Protein AF-A0A536X2Z7-F1 (afdb_monomer_lite)

Secondary structure (DSSP, 8-state):
-PPPEEEEEEEE--SHHHHHHHHHHHHTT---EEEE-SSSSS-THHHH--STT-B-SS-GGGSS-TTS--TT-SBSS-BHHHHHHHHHHHHHHTT-GGGEE-S-EEEEEEEETTTTEEEEEEE-TT--EEEEEEEEEEE---TT-S------TTGGG-SS----GGG--TTS--TT-EEEEE--SHHHHHHHHHHHTTSSEEEEE-SSPPP-------B-

Radius of gyration: 20.26 Å; chains: 1; bounding box: 49×45×51 Å

Structure (mmCIF, N/CA/C/O backbone):
data_AF-A0A536X2Z7-F1
#
_entry.id   AF-A0A536X2Z7-F1
#
loop_
_atom_site.group_PDB
_atom_site.id
_atom_site.type_symbol
_atom_site.label_atom_id
_atom_site.label_alt_id
_atom_site.label_comp_id
_atom_site.label_asym_id
_atom_site.label_entity_id
_atom_site.label_seq_id
_atom_site.pdbx_PDB_ins_code
_atom_site.Cartn_x
_atom_site.Cartn_y
_atom_site.Cartn_z
_atom_site.occupancy
_atom_site.B_iso_or_equiv
_atom_site.auth_seq_id
_atom_site.auth_comp_id
_atom_site.auth_asym_id
_atom_site.auth_atom_id
_atom_site.pdbx_PDB_model_num
ATOM 1 N N . MET A 1 1 ? -7.953 -22.950 26.420 1.00 51.91 1 MET A N 1
ATOM 2 C CA . MET A 1 1 ? -7.952 -21.973 25.309 1.00 51.91 1 MET A CA 1
ATOM 3 C C . MET A 1 1 ? -7.907 -20.579 25.900 1.00 51.91 1 MET A C 1
ATOM 5 O O . MET A 1 1 ? -8.677 -20.312 26.813 1.00 51.91 1 MET A O 1
ATOM 9 N N . ILE A 1 2 ? -6.999 -19.722 25.432 1.00 51.72 2 ILE A N 1
ATOM 10 C CA . ILE A 1 2 ? -6.995 -18.300 25.802 1.00 51.72 2 ILE A CA 1
ATOM 11 C C . ILE A 1 2 ? -8.252 -17.673 25.174 1.00 51.72 2 ILE A C 1
ATOM 13 O O . ILE A 1 2 ? -8.473 -17.883 23.979 1.00 51.72 2 ILE A O 1
ATOM 17 N N . PRO A 1 3 ? -9.106 -16.976 25.941 1.00 61.19 3 PRO A N 1
ATOM 18 C CA . PRO A 1 3 ? -10.314 -16.370 25.394 1.00 61.19 3 PRO A CA 1
ATOM 19 C C . PRO A 1 3 ? -9.961 -15.335 24.310 1.00 61.19 3 PRO A C 1
ATOM 21 O O . PRO A 1 3 ? -8.955 -14.630 24.447 1.00 61.19 3 PRO A O 1
ATOM 24 N N . PRO A 1 4 ? -10.758 -15.227 23.229 1.00 76.19 4 PRO A N 1
ATOM 25 C CA . PRO A 1 4 ? -10.488 -14.281 22.154 1.00 76.19 4 PRO A CA 1
ATOM 26 C C . PRO A 1 4 ? -10.535 -12.852 22.695 1.00 76.19 4 PRO A C 1
ATOM 28 O O . PRO A 1 4 ? -11.448 -12.480 23.435 1.00 76.19 4 PRO A O 1
ATOM 31 N N . LYS A 1 5 ? -9.557 -12.029 22.313 1.00 91.50 5 LYS A N 1
ATOM 32 C CA . LYS A 1 5 ? -9.493 -10.641 22.775 1.00 91.50 5 LYS A CA 1
ATOM 33 C C . LYS A 1 5 ? -10.644 -9.832 22.159 1.00 91.50 5 LYS A C 1
ATOM 35 O O . LYS A 1 5 ? -10.804 -9.825 20.938 1.00 91.50 5 LYS A O 1
ATOM 40 N N . HIS A 1 6 ? -11.433 -9.167 23.002 1.00 97.00 6 HIS A N 1
ATOM 41 C CA . HIS A 1 6 ? -12.541 -8.305 22.583 1.00 97.00 6 HIS A CA 1
ATOM 42 C C . HIS A 1 6 ? -12.075 -6.857 22.378 1.00 97.00 6 HIS A C 1
ATOM 44 O O . HIS A 1 6 ? -11.214 -6.387 23.122 1.00 97.00 6 HIS A O 1
ATOM 50 N N . HIS A 1 7 ? -12.646 -6.177 21.383 1.00 98.06 7 HIS A N 1
ATOM 51 C CA . HIS A 1 7 ? -12.425 -4.760 21.092 1.00 98.06 7 HIS A CA 1
ATOM 52 C C . HIS A 1 7 ? -13.723 -4.079 20.654 1.00 98.06 7 HIS A C 1
ATOM 54 O O . HIS A 1 7 ? -14.538 -4.673 19.954 1.00 98.06 7 HIS A O 1
ATOM 60 N N . ASP A 1 8 ? -13.891 -2.796 20.954 1.00 98.00 8 ASP A N 1
ATOM 61 C CA . ASP A 1 8 ? -15.027 -2.038 20.432 1.00 98.00 8 ASP A CA 1
ATOM 62 C C . ASP A 1 8 ? -15.021 -1.955 18.898 1.00 98.00 8 ASP A C 1
ATOM 64 O O . ASP A 1 8 ? -16.071 -2.116 18.266 1.00 98.00 8 ASP A O 1
ATOM 68 N N . VAL A 1 9 ? -13.847 -1.713 18.301 1.00 98.75 9 VAL A N 1
ATOM 69 C CA . VAL A 1 9 ? -13.671 -1.594 16.846 1.00 98.75 9 VAL A CA 1
ATOM 70 C C . VAL A 1 9 ? -12.464 -2.401 16.364 1.00 98.75 9 VAL A C 1
ATOM 72 O O . VAL A 1 9 ? -11.351 -2.244 16.865 1.00 98.75 9 VAL A O 1
ATOM 75 N N . ILE A 1 10 ? -12.658 -3.208 15.322 1.00 98.81 10 ILE A N 1
ATOM 76 C CA . ILE A 1 10 ? -11.565 -3.806 14.545 1.00 98.81 10 ILE A CA 1
ATOM 77 C C . ILE A 1 10 ? -11.509 -3.143 13.173 1.00 98.81 10 ILE A C 1
ATOM 79 O O . ILE A 1 10 ? -12.498 -3.114 12.444 1.00 98.81 10 ILE A O 1
ATOM 83 N N . VAL A 1 11 ? -10.337 -2.639 12.799 1.00 98.88 11 VAL A N 1
ATOM 84 C CA . VAL A 1 11 ? -10.059 -2.103 11.462 1.00 98.88 11 VAL A CA 1
ATOM 85 C C . VAL A 1 11 ? -9.200 -3.109 10.700 1.00 98.88 11 VAL A C 1
ATOM 87 O O . VAL A 1 11 ? -8.171 -3.553 11.204 1.00 98.88 11 VAL A O 1
ATOM 90 N N . ILE A 1 12 ? -9.602 -3.482 9.486 1.00 98.69 12 ILE A N 1
ATOM 91 C CA . ILE A 1 12 ? -8.877 -4.465 8.670 1.00 98.69 12 ILE A CA 1
ATOM 92 C C . ILE A 1 12 ? -8.147 -3.741 7.544 1.00 98.69 12 ILE A C 1
ATOM 94 O O . ILE A 1 12 ? -8.783 -3.283 6.597 1.00 98.69 12 ILE A O 1
ATOM 98 N N . GLY A 1 13 ? -6.820 -3.687 7.633 1.00 98.62 13 GLY A N 1
ATOM 99 C CA . GLY A 1 13 ? -5.929 -2.977 6.719 1.00 98.62 13 GLY A CA 1
ATOM 100 C C . GLY A 1 13 ? -5.376 -1.686 7.325 1.00 98.62 13 GLY A C 1
ATOM 101 O O . GLY A 1 13 ? -6.102 -0.914 7.945 1.00 98.62 13 GLY A O 1
ATOM 102 N N . ALA A 1 14 ? -4.086 -1.434 7.113 1.00 98.50 14 ALA A N 1
ATOM 103 C CA . ALA A 1 14 ? -3.343 -0.268 7.594 1.00 98.50 14 ALA A CA 1
ATOM 104 C C . ALA A 1 14 ? -2.829 0.615 6.437 1.00 98.50 14 ALA A C 1
ATOM 106 O O . ALA A 1 14 ? -1.726 1.161 6.485 1.00 98.50 14 ALA A O 1
ATOM 107 N N . GLY A 1 15 ? -3.623 0.746 5.369 1.00 98.38 15 GLY A N 1
ATOM 108 C CA . GLY A 1 15 ? -3.451 1.794 4.353 1.00 98.38 15 GLY A CA 1
ATOM 109 C C . GLY A 1 15 ? -4.108 3.118 4.764 1.00 98.38 15 GLY A C 1
ATOM 110 O O . GLY A 1 15 ? -4.566 3.259 5.896 1.00 98.38 15 GLY A O 1
ATOM 111 N N . PHE A 1 16 ? -4.228 4.066 3.825 1.00 98.19 16 PHE A N 1
ATOM 112 C CA . PHE A 1 16 ? -4.885 5.366 4.051 1.00 98.19 16 PHE A CA 1
ATOM 113 C C . PHE A 1 16 ? -6.245 5.250 4.760 1.00 98.19 16 PHE A C 1
ATOM 115 O O . PHE A 1 16 ? -6.473 5.919 5.761 1.00 98.19 16 PHE A O 1
ATOM 122 N N . ALA A 1 17 ? -7.139 4.377 4.286 1.00 98.31 17 ALA A N 1
ATOM 123 C CA . ALA A 1 17 ? -8.469 4.226 4.881 1.00 98.31 17 ALA A CA 1
ATOM 124 C C . ALA A 1 17 ? -8.411 3.748 6.344 1.00 98.31 17 ALA A C 1
ATOM 126 O O . ALA A 1 17 ? -9.086 4.303 7.209 1.00 98.31 17 ALA A O 1
ATOM 127 N N . GLY A 1 18 ? -7.573 2.750 6.633 1.00 98.62 18 GLY A N 1
ATOM 128 C CA . GLY A 1 18 ? -7.470 2.173 7.971 1.00 98.62 18 GLY A CA 1
ATOM 129 C C . GLY A 1 18 ? -6.772 3.092 8.967 1.00 98.62 18 GLY A C 1
ATOM 130 O O . GLY A 1 18 ? -7.264 3.283 10.079 1.00 98.62 18 GLY A O 1
ATOM 131 N N . LEU A 1 19 ? -5.673 3.728 8.550 1.00 98.75 19 LEU A N 1
ATOM 132 C CA . LEU A 1 19 ? -4.990 4.733 9.364 1.00 98.75 19 LEU A CA 1
ATOM 133 C C . LEU A 1 19 ? -5.876 5.959 9.585 1.00 98.75 19 LEU A C 1
ATOM 135 O O . LEU A 1 19 ? -5.988 6.423 10.714 1.00 98.75 19 LEU A O 1
ATOM 139 N N . GLY A 1 20 ? -6.571 6.437 8.550 1.00 98.56 20 GLY A N 1
ATOM 140 C CA . GLY A 1 20 ? -7.530 7.532 8.671 1.00 98.56 20 GLY A CA 1
ATOM 141 C C . GLY A 1 20 ? -8.621 7.218 9.695 1.00 98.56 20 GLY A C 1
ATOM 142 O O . GLY A 1 20 ? -8.864 8.021 10.594 1.00 98.56 20 GLY A O 1
ATOM 143 N N . MET A 1 21 ? -9.217 6.022 9.632 1.00 98.69 21 MET A N 1
ATOM 144 C CA . MET A 1 21 ? -10.204 5.577 10.620 1.00 98.69 21 MET A CA 1
ATOM 145 C C . MET A 1 21 ? -9.625 5.560 12.041 1.00 98.69 21 MET A C 1
ATOM 147 O O . MET A 1 21 ? -10.219 6.123 12.961 1.00 98.69 21 MET A O 1
ATOM 151 N N . ALA A 1 22 ? -8.450 4.957 12.227 1.00 98.62 22 ALA A N 1
AT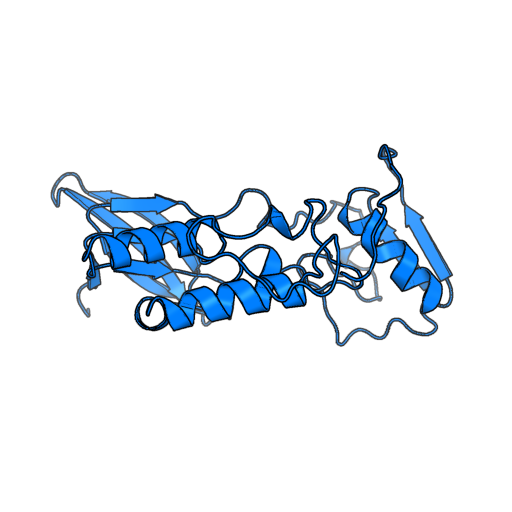OM 152 C CA . ALA A 1 22 ? -7.796 4.868 13.529 1.00 98.62 22 ALA A CA 1
ATOM 153 C C . ALA A 1 22 ? -7.448 6.242 14.119 1.00 98.62 22 ALA A C 1
ATOM 155 O O . ALA A 1 22 ? -7.690 6.491 15.300 1.00 98.62 22 ALA A O 1
ATOM 156 N N . ILE A 1 23 ? -6.942 7.163 13.296 1.00 98.62 23 ILE A N 1
ATOM 157 C CA . ILE A 1 23 ? -6.646 8.535 13.716 1.00 98.62 23 ILE A CA 1
ATOM 158 C C . ILE A 1 23 ? -7.935 9.243 14.143 1.00 98.62 23 ILE A C 1
ATOM 160 O O . ILE A 1 23 ? -7.967 9.888 15.190 1.00 98.62 23 ILE A O 1
ATOM 164 N N . ARG A 1 24 ? -9.036 9.075 13.401 1.00 98.44 24 ARG A N 1
ATOM 165 C CA . ARG A 1 24 ? -10.336 9.647 13.784 1.00 98.44 24 ARG A CA 1
ATOM 166 C C . ARG A 1 24 ? -10.872 9.059 15.091 1.00 98.44 24 ARG A C 1
ATOM 168 O O . ARG A 1 24 ? -11.421 9.819 15.886 1.00 98.44 24 ARG A O 1
ATOM 175 N N . LEU A 1 25 ? -10.670 7.766 15.361 1.00 98.44 25 LEU A N 1
ATOM 176 C CA . LEU A 1 25 ? -10.994 7.162 16.663 1.00 98.44 25 LEU A CA 1
ATOM 177 C C . LEU A 1 25 ? -10.173 7.797 17.794 1.00 98.44 25 LEU A C 1
ATOM 179 O O . LEU A 1 25 ? -10.749 8.216 18.799 1.00 98.44 25 LEU A O 1
ATOM 183 N N . LYS A 1 26 ? -8.855 7.956 17.606 1.00 97.81 26 LYS A N 1
ATOM 184 C CA . LYS A 1 26 ? -7.965 8.613 18.581 1.00 97.81 26 LYS A CA 1
ATOM 185 C C . LYS A 1 26 ? -8.397 10.050 18.870 1.00 97.81 26 LYS A C 1
ATOM 187 O O . LYS A 1 26 ? -8.524 10.411 20.037 1.00 97.81 26 LYS A O 1
ATOM 192 N N . LEU A 1 27 ? -8.670 10.844 17.832 1.00 96.88 27 LEU A N 1
ATOM 193 C CA . LEU A 1 27 ? -9.136 12.230 17.968 1.00 96.88 27 LEU A CA 1
ATOM 194 C C . LEU A 1 27 ? -10.504 12.320 18.662 1.00 96.88 27 LEU A C 1
ATOM 196 O O . LEU A 1 27 ? -10.751 13.258 19.414 1.00 96.88 27 LEU A O 1
ATOM 200 N N . ALA A 1 28 ? -11.364 11.317 18.479 1.00 97.81 28 ALA A N 1
ATOM 201 C CA . ALA A 1 28 ? -12.642 11.189 19.179 1.00 97.81 28 ALA A CA 1
ATOM 202 C C . ALA A 1 28 ? -12.524 10.578 20.592 1.00 97.81 28 ALA A C 1
ATOM 204 O O . ALA A 1 28 ? -13.545 10.245 21.191 1.00 97.81 28 ALA A O 1
ATOM 205 N N . ARG A 1 29 ? -11.302 10.401 21.122 1.00 97.44 29 ARG A N 1
ATOM 206 C CA . ARG A 1 29 ? -11.018 9.779 22.432 1.00 97.44 29 ARG A CA 1
ATOM 207 C C . ARG A 1 29 ? -11.569 8.354 22.578 1.00 97.44 29 ARG A C 1
ATOM 209 O O . ARG A 1 29 ? -11.887 7.905 23.676 1.00 97.44 29 ARG A O 1
ATOM 216 N N . ARG A 1 30 ? -11.673 7.624 21.464 1.00 97.31 30 ARG A N 1
ATOM 217 C CA . ARG A 1 30 ? -12.032 6.201 21.427 1.00 97.31 30 ARG A CA 1
ATOM 218 C C . ARG A 1 30 ? -10.760 5.386 21.250 1.00 97.31 30 ARG A C 1
ATOM 220 O O . ARG A 1 30 ? -10.132 5.427 20.195 1.00 97.31 30 ARG A O 1
ATOM 227 N N . HIS A 1 31 ? -10.357 4.686 22.304 1.00 96.00 31 HIS A N 1
ATOM 228 C CA . HIS A 1 31 ? -9.056 4.013 22.361 1.00 96.00 31 HIS A CA 1
ATOM 229 C C . HIS A 1 31 ? -9.146 2.489 22.318 1.00 96.00 31 HIS A C 1
ATOM 231 O O . HIS A 1 31 ? -8.131 1.841 22.078 1.00 96.00 31 HIS A O 1
ATOM 237 N N . ASP A 1 32 ? -10.333 1.910 22.495 1.00 98.06 32 ASP A N 1
ATOM 238 C CA . ASP A 1 32 ? -10.502 0.468 22.366 1.00 98.06 32 ASP A CA 1
ATOM 239 C C . ASP A 1 32 ? -10.686 0.059 20.900 1.00 98.06 32 ASP A C 1
ATOM 241 O O . ASP A 1 32 ? -11.789 -0.121 20.390 1.00 98.06 32 ASP A O 1
ATOM 245 N N . PHE A 1 33 ? -9.575 -0.023 20.179 1.00 98.56 33 PHE A N 1
ATOM 246 C CA . PHE A 1 33 ? -9.563 -0.559 18.828 1.00 98.56 33 PHE A CA 1
ATOM 247 C C . PHE A 1 33 ? -8.242 -1.250 18.515 1.00 98.56 33 PHE A C 1
ATOM 249 O O . PHE A 1 33 ? -7.203 -0.978 19.130 1.00 98.56 33 PHE A O 1
ATOM 256 N N . VAL A 1 34 ? -8.286 -2.116 17.507 1.00 98.62 34 VAL A N 1
ATOM 257 C CA . VAL A 1 34 ? -7.110 -2.763 16.924 1.00 98.62 34 VAL A CA 1
ATOM 258 C C . VAL A 1 34 ? -7.175 -2.682 15.403 1.00 98.62 34 VAL A C 1
ATOM 260 O O . VAL A 1 34 ? -8.248 -2.747 14.804 1.00 98.62 34 VAL A O 1
ATOM 263 N N . ILE A 1 35 ? -6.012 -2.531 14.778 1.00 98.81 35 ILE A N 1
ATOM 264 C CA . ILE A 1 35 ? -5.849 -2.570 13.327 1.00 98.81 35 ILE A CA 1
ATOM 265 C C . ILE A 1 35 ? -5.115 -3.859 12.978 1.00 98.81 35 ILE A C 1
ATOM 267 O O . ILE A 1 35 ? -4.009 -4.085 13.466 1.00 98.81 35 ILE A O 1
ATOM 271 N N . ILE A 1 36 ? -5.706 -4.688 12.125 1.00 98.62 36 ILE A N 1
ATOM 272 C CA . ILE A 1 36 ? -5.113 -5.947 11.668 1.00 98.62 36 ILE A CA 1
ATOM 273 C C . ILE A 1 36 ? -4.605 -5.755 10.238 1.00 98.62 36 ILE A C 1
ATOM 275 O O . ILE A 1 36 ? -5.375 -5.400 9.348 1.00 98.62 36 ILE A O 1
ATOM 279 N N . GLU A 1 37 ? -3.312 -5.979 10.015 1.00 98.38 37 GLU A N 1
ATOM 280 C CA . GLU A 1 37 ? -2.640 -5.772 8.730 1.00 98.38 37 GLU A CA 1
ATOM 281 C C . GLU A 1 37 ? -1.784 -6.987 8.367 1.00 98.38 37 GLU A C 1
ATOM 283 O O . GLU A 1 37 ? -0.956 -7.450 9.153 1.00 98.38 37 GLU A O 1
ATOM 288 N N . GLN A 1 38 ? -1.960 -7.483 7.143 1.00 96.88 38 GLN A N 1
ATOM 289 C CA . GLN A 1 38 ? -1.257 -8.666 6.645 1.00 96.88 38 GLN A CA 1
ATOM 290 C C . GLN A 1 38 ? 0.220 -8.392 6.340 1.00 96.88 38 GLN A C 1
ATOM 292 O O . GLN A 1 38 ? 1.047 -9.297 6.415 1.00 96.88 38 GLN A O 1
ATOM 297 N N . ASN A 1 39 ? 0.561 -7.156 5.984 1.00 96.44 39 ASN A N 1
ATOM 298 C CA . ASN A 1 39 ? 1.915 -6.767 5.639 1.00 96.44 39 ASN A CA 1
ATOM 299 C C . ASN A 1 39 ? 2.784 -6.505 6.877 1.00 96.44 39 ASN A C 1
ATOM 301 O O . ASN A 1 39 ? 2.316 -6.395 8.011 1.00 96.44 39 ASN A O 1
ATOM 305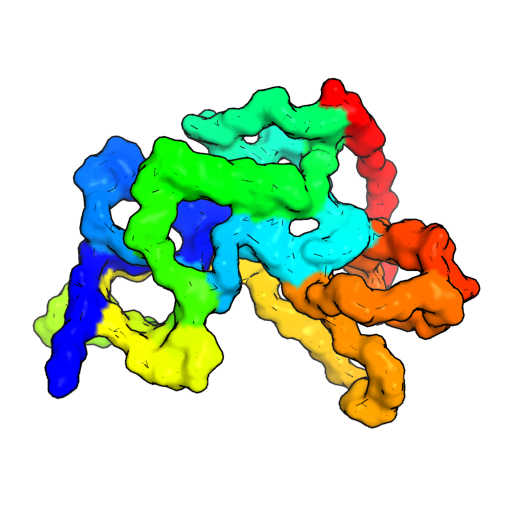 N N . SER A 1 40 ? 4.091 -6.391 6.646 1.00 96.62 40 SER A N 1
ATOM 306 C CA . SER A 1 40 ? 5.093 -6.105 7.677 1.00 96.62 40 SER A CA 1
ATOM 307 C C . SER A 1 40 ? 5.115 -4.663 8.175 1.00 96.62 40 SER A C 1
ATOM 309 O O . SER A 1 40 ? 5.828 -4.394 9.139 1.00 96.62 40 SER A O 1
ATOM 311 N N . GLY A 1 41 ? 4.380 -3.757 7.533 1.00 97.19 41 GLY A N 1
ATOM 312 C CA . GLY A 1 41 ? 4.328 -2.338 7.863 1.00 97.19 41 GLY A CA 1
ATOM 313 C C . GLY A 1 41 ? 3.027 -1.694 7.395 1.00 97.19 41 GLY A C 1
ATOM 314 O O . GLY A 1 41 ? 2.202 -2.330 6.732 1.00 97.19 41 GLY A O 1
ATOM 315 N N . VAL A 1 42 ? 2.846 -0.429 7.765 1.00 98.25 42 VAL A N 1
ATOM 316 C CA . VAL A 1 42 ? 1.700 0.383 7.343 1.00 98.25 42 VAL A CA 1
ATOM 317 C C . VAL A 1 42 ? 1.949 1.004 5.971 1.00 98.25 42 VAL A C 1
ATOM 319 O O . VAL A 1 42 ? 3.085 1.100 5.518 1.00 98.25 42 VAL A O 1
ATOM 322 N N . GLY A 1 43 ? 0.878 1.437 5.310 1.00 97.69 43 GLY A N 1
ATOM 323 C CA . GLY A 1 43 ? 0.941 2.116 4.014 1.00 97.69 43 GLY A CA 1
ATOM 324 C C . GLY A 1 43 ? 0.034 1.500 2.950 1.00 97.69 43 GLY A C 1
ATOM 325 O O . GLY A 1 43 ? -0.315 2.159 1.970 1.00 97.69 43 GLY A O 1
ATOM 326 N N . GLY A 1 44 ? -0.399 0.250 3.143 1.00 97.56 44 GLY A N 1
ATOM 327 C CA . GLY A 1 44 ? -1.264 -0.461 2.199 1.00 97.56 44 GLY A CA 1
ATOM 328 C C . GLY A 1 44 ? -0.632 -0.531 0.807 1.00 97.56 44 GLY A C 1
ATOM 329 O O . GLY A 1 44 ? 0.449 -1.096 0.645 1.00 97.56 44 GLY A O 1
ATOM 330 N N . THR A 1 45 ? -1.272 0.087 -0.191 1.00 97.38 45 THR A N 1
ATOM 331 C CA . THR A 1 45 ? -0.737 0.226 -1.559 1.00 97.38 45 THR A CA 1
ATOM 332 C C . THR A 1 45 ? 0.710 0.710 -1.564 1.00 97.38 45 THR A C 1
ATOM 334 O O . THR A 1 45 ? 1.535 0.151 -2.285 1.00 97.38 45 THR A O 1
ATOM 337 N N . TRP A 1 46 ? 1.027 1.695 -0.725 1.00 97.88 46 TRP A N 1
ATOM 338 C CA . TRP A 1 46 ? 2.348 2.310 -0.672 1.00 97.88 46 TRP A CA 1
ATOM 339 C C . TRP A 1 46 ? 3.366 1.454 0.066 1.00 97.88 46 TRP A C 1
ATOM 341 O O . TRP A 1 46 ? 4.541 1.592 -0.202 1.00 97.88 46 TRP A O 1
ATOM 351 N N . HIS A 1 47 ? 2.953 0.511 0.912 1.00 97.38 47 HIS A N 1
ATOM 352 C CA . HIS A 1 47 ? 3.882 -0.469 1.478 1.00 97.38 47 HIS A CA 1
ATOM 353 C C . HIS A 1 47 ? 4.213 -1.595 0.485 1.00 97.38 47 HIS A C 1
ATOM 355 O O . HIS A 1 47 ? 5.330 -2.113 0.462 1.00 97.38 47 HIS A O 1
ATOM 361 N N . ALA A 1 48 ? 3.228 -1.994 -0.327 1.00 96.06 48 ALA A N 1
ATOM 362 C CA . ALA A 1 48 ? 3.328 -3.152 -1.214 1.00 96.06 48 ALA A CA 1
ATOM 363 C C . ALA A 1 48 ? 4.017 -2.853 -2.561 1.00 96.06 48 ALA A C 1
ATOM 365 O O . ALA A 1 48 ? 4.736 -3.699 -3.089 1.00 96.06 48 ALA A O 1
ATOM 366 N N . ASN A 1 49 ? 3.792 -1.676 -3.150 1.00 97.50 49 ASN A N 1
ATOM 367 C CA . ASN A 1 49 ? 4.208 -1.373 -4.524 1.00 97.50 49 ASN A CA 1
ATOM 368 C C . ASN A 1 49 ? 5.595 -0.723 -4.593 1.00 97.50 49 ASN A C 1
ATOM 370 O O . ASN A 1 49 ? 5.710 0.464 -4.868 1.00 97.50 49 ASN A O 1
ATOM 374 N N . ARG A 1 50 ? 6.652 -1.511 -4.383 1.00 96.56 50 ARG A N 1
ATOM 375 C CA . ARG A 1 50 ? 8.050 -1.032 -4.357 1.00 96.56 50 ARG A CA 1
ATOM 376 C C . ARG A 1 50 ? 8.800 -1.151 -5.690 1.00 96.56 50 ARG A C 1
ATOM 378 O O . ARG A 1 50 ? 10.028 -1.178 -5.705 1.00 96.56 50 ARG A O 1
ATOM 385 N N . TYR A 1 51 ? 8.086 -1.290 -6.804 1.00 97.50 51 TYR A N 1
ATOM 386 C CA . TYR A 1 51 ? 8.729 -1.383 -8.114 1.00 97.50 51 TYR A CA 1
ATOM 387 C C . TYR A 1 51 ? 9.370 -0.036 -8.517 1.00 97.50 51 TYR A C 1
ATOM 389 O O . TYR A 1 51 ? 8.873 1.022 -8.120 1.00 97.50 51 TYR A O 1
ATOM 397 N N . PRO A 1 52 ? 10.451 -0.041 -9.319 1.00 97.00 52 PRO A N 1
ATOM 398 C CA . PRO A 1 52 ? 11.106 1.180 -9.777 1.00 97.00 52 PRO A CA 1
ATOM 399 C C . PRO A 1 52 ? 10.139 2.146 -10.464 1.00 97.00 52 PRO A C 1
ATOM 401 O O . PRO A 1 52 ? 9.403 1.762 -11.371 1.00 97.00 52 PRO A O 1
ATOM 404 N N . GLY A 1 53 ? 10.163 3.412 -10.047 1.00 96.19 53 GLY A N 1
ATOM 405 C CA . GLY A 1 53 ? 9.316 4.464 -10.614 1.00 96.19 53 GLY A CA 1
ATOM 406 C C . GLY A 1 53 ? 7.901 4.543 -10.033 1.00 96.19 53 GLY A C 1
ATOM 407 O O . GLY A 1 53 ? 7.146 5.418 -10.455 1.00 96.19 53 GLY A O 1
ATOM 408 N N . ALA A 1 54 ? 7.543 3.689 -9.065 1.00 97.81 54 ALA A N 1
ATOM 409 C CA . ALA A 1 54 ? 6.254 3.763 -8.381 1.00 97.81 54 ALA A CA 1
ATOM 410 C C . ALA A 1 54 ? 6.026 5.157 -7.766 1.00 97.81 54 ALA A C 1
ATOM 412 O O . ALA A 1 54 ? 6.778 5.606 -6.895 1.00 97.81 54 ALA A O 1
ATOM 413 N N . ALA A 1 55 ? 4.971 5.836 -8.212 1.00 97.38 55 ALA A N 1
ATOM 414 C CA . ALA A 1 55 ? 4.604 7.179 -7.767 1.00 97.38 55 ALA A CA 1
ATOM 415 C C . ALA A 1 55 ? 3.090 7.404 -7.868 1.00 97.38 55 ALA A C 1
ATOM 417 O O . ALA A 1 55 ? 2.403 6.740 -8.650 1.00 97.38 55 ALA A O 1
ATOM 418 N N . CYS A 1 56 ? 2.574 8.376 -7.116 1.00 96.38 56 CYS A N 1
ATOM 419 C CA . CYS A 1 56 ? 1.173 8.785 -7.218 1.00 96.38 56 CYS A CA 1
ATOM 420 C C . CYS A 1 56 ? 0.896 9.529 -8.530 1.00 96.38 56 CYS A C 1
ATOM 422 O O . CYS A 1 56 ? 1.761 10.220 -9.071 1.00 96.38 56 CYS A O 1
ATOM 424 N N . ASP A 1 57 ? -0.307 9.377 -9.066 1.00 95.00 57 ASP A N 1
ATOM 425 C CA . ASP A 1 57 ? -0.829 10.135 -10.206 1.00 95.00 57 ASP A CA 1
ATOM 426 C C . ASP A 1 57 ? -1.590 11.401 -9.775 1.00 95.00 57 ASP A C 1
ATOM 428 O O . ASP A 1 57 ? -1.895 12.247 -10.613 1.00 95.00 57 ASP A O 1
ATOM 432 N N . ILE A 1 58 ? -1.823 11.576 -8.472 1.00 95.19 58 ILE A N 1
ATOM 433 C CA . ILE A 1 58 ? -2.415 12.774 -7.873 1.00 95.19 58 ILE A CA 1
ATOM 434 C C . ILE A 1 58 ? -1.311 13.747 -7.427 1.00 95.19 58 ILE A C 1
ATOM 436 O O . ILE A 1 58 ? -0.303 13.302 -6.864 1.00 95.19 58 ILE A O 1
ATOM 440 N N . PRO A 1 59 ? -1.484 15.070 -7.635 1.00 94.69 59 PRO A N 1
ATOM 441 C CA . PRO A 1 59 ? -0.573 16.076 -7.102 1.00 94.69 59 PRO A CA 1
ATOM 442 C C . PRO A 1 59 ? -0.364 15.936 -5.589 1.00 94.69 59 PRO A C 1
ATOM 444 O O . PRO A 1 59 ? -1.317 15.737 -4.837 1.00 94.69 59 PRO A O 1
ATOM 447 N N . SER A 1 60 ? 0.879 16.088 -5.138 1.00 94.12 60 SER A N 1
ATOM 448 C CA . SER A 1 60 ? 1.313 15.850 -3.757 1.00 94.12 60 SER A CA 1
ATOM 449 C C . SER A 1 60 ? 0.511 16.645 -2.722 1.00 94.12 60 SER A C 1
ATOM 451 O O . SER A 1 60 ? 0.073 16.086 -1.718 1.00 94.12 60 SER A O 1
ATOM 453 N N . LEU A 1 61 ? 0.206 17.913 -3.020 1.00 90.44 61 LEU A N 1
ATOM 454 C CA . LEU A 1 61 ? -0.620 18.796 -2.182 1.00 90.44 61 LEU A CA 1
ATOM 455 C C . LEU A 1 61 ? -2.045 18.271 -1.929 1.00 90.44 61 LEU A C 1
ATOM 457 O O . LEU A 1 61 ? -2.696 18.701 -0.981 1.00 90.44 61 LEU A O 1
ATOM 461 N N . LEU A 1 62 ? -2.538 17.359 -2.771 1.00 94.50 62 LEU A N 1
ATOM 462 C CA . LEU A 1 62 ? -3.877 16.775 -2.675 1.00 94.50 62 LEU A CA 1
ATOM 463 C C . LEU A 1 62 ? -3.857 15.337 -2.138 1.00 94.50 62 LEU A C 1
ATOM 465 O O . LEU A 1 62 ? -4.918 14.762 -1.902 1.00 94.50 62 LEU A O 1
ATOM 469 N N . TYR A 1 63 ? -2.675 14.745 -1.954 1.00 96.44 63 TYR A N 1
ATOM 470 C CA . TYR A 1 63 ? -2.514 13.330 -1.621 1.00 96.44 63 TYR A CA 1
ATOM 471 C C . TYR A 1 63 ? -1.964 13.111 -0.202 1.00 96.44 63 TYR A C 1
ATOM 473 O O . TYR A 1 63 ? -1.074 12.298 0.046 1.00 96.44 63 TYR A O 1
ATOM 481 N N . SER A 1 64 ? -2.540 13.842 0.750 1.00 96.88 64 SER A N 1
ATOM 482 C CA . SER A 1 64 ? -2.342 13.690 2.195 1.00 96.88 64 SER A CA 1
ATOM 483 C C . SER A 1 64 ? -3.688 13.786 2.916 1.00 96.88 64 SER A C 1
ATOM 485 O O . SER A 1 64 ? -4.664 14.298 2.367 1.00 96.88 64 SER A O 1
ATOM 487 N N . PHE A 1 65 ? -3.766 13.331 4.165 1.00 97.62 65 PHE A N 1
ATOM 488 C CA . PHE A 1 65 ? -4.933 13.602 4.999 1.00 97.62 65 PHE A CA 1
ATOM 489 C C . PHE A 1 65 ? -5.114 15.110 5.194 1.00 97.62 65 PHE A C 1
ATOM 491 O O . PHE A 1 65 ? -4.175 15.815 5.555 1.00 97.62 65 PHE A O 1
ATOM 498 N N . SER A 1 66 ? -6.345 15.600 5.046 1.00 95.62 66 SER A N 1
ATOM 499 C CA . SER A 1 66 ? -6.664 17.025 5.217 1.00 95.62 66 SER A CA 1
ATOM 500 C C . SER A 1 66 ? -6.393 17.558 6.629 1.00 95.62 66 SER A C 1
ATOM 502 O O . SER A 1 66 ? -6.169 18.749 6.803 1.00 95.62 66 SER A O 1
ATOM 504 N N . PHE A 1 67 ? -6.388 16.683 7.639 1.00 95.31 67 PHE A N 1
ATOM 505 C CA . PHE A 1 67 ? -6.068 17.014 9.033 1.00 95.31 67 PHE A CA 1
ATOM 506 C C . PHE A 1 67 ? -4.583 16.818 9.389 1.00 95.31 67 PHE A C 1
ATOM 508 O O . PHE A 1 67 ? -4.197 17.056 10.530 1.00 95.31 67 PHE A O 1
ATOM 515 N N . ALA A 1 68 ? -3.768 16.332 8.451 1.00 96.31 68 ALA A N 1
ATOM 516 C CA . ALA A 1 68 ? -2.338 16.096 8.626 1.00 96.31 68 ALA A CA 1
ATOM 517 C C . ALA A 1 68 ? -1.613 16.335 7.289 1.00 96.31 68 ALA A C 1
ATOM 519 O O . ALA A 1 68 ? -1.147 15.375 6.668 1.00 96.31 68 ALA A O 1
ATOM 520 N N . PRO A 1 69 ? -1.582 17.585 6.790 1.00 95.31 69 PRO A N 1
ATOM 521 C CA . PRO A 1 69 ? -0.904 17.903 5.539 1.00 95.31 69 PRO A CA 1
ATOM 522 C C . PRO A 1 69 ? 0.600 17.611 5.639 1.00 95.31 69 PRO A C 1
ATOM 524 O O . PRO A 1 69 ? 1.194 17.758 6.706 1.00 95.31 69 PRO A O 1
ATOM 527 N N . GLN A 1 70 ? 1.218 17.219 4.522 1.00 93.44 70 GLN A N 1
ATOM 528 C CA . GLN A 1 70 ? 2.664 16.995 4.423 1.00 93.44 70 GLN A CA 1
ATOM 529 C C . GLN A 1 70 ? 3.328 18.197 3.726 1.00 93.44 70 GLN A C 1
ATOM 531 O O . GLN A 1 70 ? 3.130 18.376 2.523 1.00 93.44 70 GLN A O 1
ATOM 536 N N . PRO A 1 71 ? 4.087 19.041 4.449 1.00 89.19 71 PRO A N 1
ATOM 537 C CA . PRO A 1 71 ? 4.728 20.223 3.869 1.00 89.19 71 PRO A CA 1
ATOM 538 C C . PRO A 1 71 ? 6.034 19.926 3.116 1.00 89.19 71 PRO A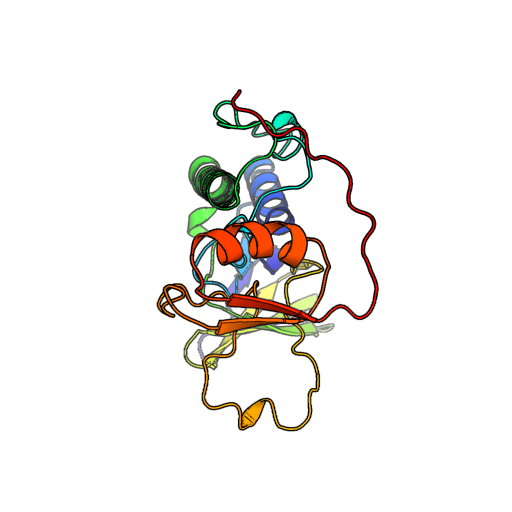 C 1
ATOM 540 O O . PRO A 1 71 ? 6.536 20.809 2.428 1.00 89.19 71 PRO A O 1
ATOM 543 N N . HIS A 1 72 ? 6.600 18.722 3.239 1.00 91.00 72 HIS A N 1
ATOM 544 C CA . HIS A 1 72 ? 7.948 18.402 2.749 1.00 91.00 72 HIS A CA 1
ATOM 545 C C . HIS A 1 72 ? 7.973 17.468 1.534 1.00 91.00 72 HIS A C 1
ATOM 547 O O . HIS A 1 72 ? 8.933 16.724 1.344 1.00 91.00 72 HIS A O 1
ATOM 553 N N . TRP A 1 73 ? 6.927 17.481 0.706 1.00 95.44 73 TRP A N 1
ATOM 554 C CA . TRP A 1 73 ? 6.968 16.769 -0.570 1.00 95.44 73 TRP A CA 1
ATOM 555 C C . TRP A 1 73 ? 8.081 17.320 -1.456 1.00 95.44 73 TRP A C 1
ATOM 557 O O . TRP A 1 73 ? 8.140 18.521 -1.703 1.00 95.44 73 TRP A O 1
ATOM 567 N N . THR A 1 74 ? 8.928 16.443 -1.984 1.00 96.31 74 THR A N 1
ATOM 568 C CA . THR A 1 74 ? 10.055 16.876 -2.823 1.00 96.31 74 THR A CA 1
ATOM 569 C C . THR A 1 74 ? 9.651 17.157 -4.267 1.00 96.31 74 THR A C 1
ATOM 571 O O . THR A 1 74 ? 10.394 17.803 -5.009 1.00 96.31 74 THR A O 1
ATOM 574 N N . ARG A 1 75 ? 8.490 16.647 -4.701 1.00 96.06 75 ARG A N 1
ATOM 575 C CA . ARG A 1 75 ? 8.025 16.704 -6.093 1.00 96.06 75 ARG A CA 1
ATOM 576 C C . ARG A 1 75 ? 6.520 16.918 -6.202 1.00 96.06 75 ARG A C 1
ATOM 578 O O . ARG A 1 75 ? 5.751 16.639 -5.281 1.00 96.06 75 ARG A O 1
ATOM 585 N N . THR A 1 76 ? 6.095 17.377 -7.380 1.00 95.69 76 THR A N 1
ATOM 586 C CA . THR A 1 76 ? 4.676 17.597 -7.710 1.00 95.69 76 THR A CA 1
ATOM 587 C C . THR A 1 76 ? 3.874 16.304 -7.625 1.00 95.69 76 THR A C 1
ATOM 589 O O . THR A 1 76 ? 2.718 16.342 -7.218 1.00 95.69 76 THR A O 1
ATOM 592 N N . PHE A 1 77 ? 4.475 15.161 -7.960 1.00 96.75 77 PHE A N 1
ATOM 593 C CA . PHE A 1 77 ? 3.854 13.856 -7.781 1.00 96.75 77 PHE A CA 1
ATOM 594 C C . PHE A 1 77 ? 4.748 12.972 -6.909 1.00 96.75 77 PHE A C 1
ATOM 596 O O . PHE A 1 77 ? 5.827 12.579 -7.357 1.00 96.75 77 PHE A O 1
ATOM 603 N N . PRO A 1 78 ? 4.316 12.644 -5.685 1.00 96.56 78 PRO A N 1
ATOM 604 C CA . PRO A 1 78 ? 5.194 12.050 -4.694 1.00 96.56 78 PRO A CA 1
ATOM 605 C C . PRO A 1 78 ? 5.542 10.608 -5.064 1.00 96.56 78 PRO A C 1
ATOM 607 O O . PRO A 1 78 ? 4.704 9.846 -5.573 1.00 96.56 78 PRO A O 1
ATOM 610 N N . ALA A 1 79 ? 6.792 10.234 -4.805 1.00 97.44 79 ALA A N 1
ATOM 611 C CA . ALA A 1 79 ? 7.255 8.868 -4.997 1.00 97.44 79 ALA A CA 1
ATOM 612 C C . ALA A 1 79 ? 6.664 7.943 -3.922 1.00 97.44 79 ALA A C 1
ATOM 614 O O . ALA A 1 79 ? 6.306 8.382 -2.827 1.00 97.44 79 ALA A O 1
ATOM 615 N N . GLN A 1 80 ? 6.598 6.637 -4.203 1.00 97.88 80 GLN A N 1
ATOM 616 C CA . GLN A 1 80 ? 6.041 5.659 -3.264 1.00 97.88 80 GLN A CA 1
ATOM 617 C C . GLN A 1 80 ? 6.663 5.755 -1.863 1.00 97.88 80 GLN A C 1
ATOM 619 O O . GLN A 1 80 ? 5.927 5.708 -0.877 1.00 97.88 80 GLN A O 1
ATOM 624 N N . HIS A 1 81 ? 7.988 5.897 -1.772 1.00 97.38 81 HIS A N 1
ATOM 625 C CA . HIS A 1 81 ? 8.693 5.923 -0.490 1.00 97.38 81 HIS A CA 1
ATOM 626 C C . HIS A 1 81 ? 8.333 7.150 0.362 1.00 97.38 81 HIS A C 1
ATOM 628 O O . HIS A 1 81 ? 8.207 7.016 1.576 1.00 97.38 81 HIS A O 1
ATOM 634 N N . GLU A 1 82 ? 8.101 8.319 -0.249 1.00 97.56 82 GLU A N 1
ATOM 635 C CA . GLU A 1 82 ? 7.678 9.524 0.478 1.00 97.56 82 GLU A CA 1
ATOM 636 C C . GLU A 1 82 ? 6.282 9.330 1.080 1.00 97.56 82 GLU A C 1
ATOM 638 O O . GLU A 1 82 ? 6.035 9.688 2.230 1.00 97.56 82 GLU A O 1
ATOM 643 N N . ILE A 1 83 ? 5.367 8.713 0.325 1.00 98.38 83 ILE A N 1
ATOM 644 C CA . ILE A 1 83 ? 3.996 8.459 0.787 1.00 98.38 83 ILE A CA 1
ATOM 645 C C . ILE A 1 83 ? 3.977 7.387 1.876 1.00 98.38 83 ILE A C 1
ATOM 647 O O . ILE A 1 83 ? 3.237 7.500 2.853 1.00 98.38 83 ILE A O 1
ATOM 651 N N . GLU A 1 84 ? 4.795 6.345 1.733 1.00 98.25 84 GLU A N 1
ATOM 652 C CA . GLU A 1 84 ? 4.964 5.353 2.787 1.00 98.25 84 GLU A CA 1
ATOM 653 C C . GLU A 1 84 ? 5.525 5.992 4.064 1.00 98.25 84 GLU A C 1
ATOM 655 O O . GLU A 1 84 ? 4.971 5.751 5.138 1.00 98.25 84 GLU A O 1
ATOM 660 N N . SER A 1 85 ? 6.565 6.828 3.960 1.00 98.06 85 SER A N 1
ATOM 661 C CA . SER A 1 85 ? 7.124 7.559 5.106 1.00 98.06 85 SER A CA 1
ATOM 662 C C . SER A 1 85 ? 6.056 8.415 5.778 1.00 98.06 85 SER A C 1
ATOM 664 O O . SER A 1 85 ? 5.809 8.256 6.968 1.00 98.06 85 SER A O 1
ATOM 666 N N . TYR A 1 86 ? 5.325 9.216 5.000 1.00 98.31 86 TYR A N 1
ATOM 667 C CA . TYR A 1 86 ? 4.230 10.049 5.492 1.00 98.31 86 TYR A CA 1
ATOM 668 C C . TYR A 1 86 ? 3.181 9.260 6.299 1.00 98.31 86 TYR A C 1
ATOM 670 O O . TYR A 1 86 ? 2.723 9.710 7.352 1.00 98.31 86 TYR A O 1
ATOM 678 N N . LEU A 1 87 ? 2.794 8.067 5.835 1.00 98.56 87 LEU A N 1
ATOM 679 C CA . LEU A 1 87 ? 1.817 7.229 6.537 1.00 98.56 87 LEU A CA 1
ATOM 680 C C . LEU A 1 87 ? 2.388 6.607 7.819 1.00 98.56 87 LEU A C 1
ATOM 682 O O . LEU A 1 87 ? 1.651 6.465 8.799 1.00 98.56 87 LEU A O 1
ATOM 686 N N . ASN A 1 88 ? 3.678 6.260 7.833 1.00 98.50 88 ASN A N 1
ATOM 687 C CA . ASN A 1 88 ? 4.369 5.821 9.047 1.00 98.50 88 ASN A CA 1
ATOM 688 C C . ASN A 1 88 ? 4.457 6.962 10.071 1.00 98.50 88 ASN A C 1
ATOM 690 O O . ASN A 1 88 ? 4.118 6.749 11.237 1.00 98.50 88 ASN A O 1
ATOM 694 N N . ASP A 1 89 ? 4.805 8.171 9.628 1.00 98.25 89 ASP A N 1
ATOM 695 C CA . ASP A 1 89 ? 4.856 9.369 10.470 1.00 98.25 89 ASP A CA 1
ATOM 696 C C . ASP A 1 89 ? 3.480 9.662 11.074 1.00 98.25 89 ASP A C 1
ATOM 698 O O . ASP A 1 89 ? 3.352 9.819 12.286 1.00 98.25 89 ASP A O 1
ATOM 702 N N . CYS A 1 90 ? 2.411 9.609 10.273 1.00 98.38 90 CYS A N 1
ATOM 703 C CA . CYS A 1 90 ? 1.045 9.744 10.781 1.00 98.38 90 CYS A CA 1
ATOM 704 C C . CYS A 1 90 ? 0.709 8.677 11.836 1.00 98.38 90 CYS A C 1
ATOM 706 O O . CYS A 1 90 ? 0.125 8.988 12.876 1.00 98.38 90 CYS A O 1
ATOM 708 N N . ALA A 1 91 ? 1.068 7.412 11.601 1.00 98.50 91 ALA A N 1
ATOM 709 C CA . ALA A 1 91 ? 0.802 6.352 12.570 1.00 98.50 91 ALA A CA 1
ATOM 710 C C . ALA A 1 91 ? 1.523 6.602 13.910 1.00 98.50 91 ALA A C 1
ATOM 712 O O . ALA A 1 91 ? 0.934 6.378 14.975 1.00 98.50 91 ALA A O 1
ATOM 713 N N . ALA A 1 92 ? 2.756 7.111 13.867 1.00 98.31 92 ALA A N 1
ATOM 714 C CA . ALA A 1 92 ? 3.531 7.469 15.050 1.00 98.31 92 ALA A CA 1
ATOM 715 C C . ALA A 1 92 ? 2.974 8.719 15.757 1.00 98.31 92 ALA A C 1
ATOM 717 O O . ALA A 1 92 ? 2.613 8.641 16.933 1.00 98.31 92 ALA A O 1
ATOM 718 N N . SER A 1 93 ? 2.835 9.844 15.048 1.00 97.88 93 SER A N 1
ATOM 719 C CA . SER A 1 93 ? 2.439 11.144 15.610 1.00 97.88 93 SER A CA 1
ATOM 720 C C . SER A 1 93 ? 1.046 11.139 16.236 1.00 97.88 93 SER A C 1
ATOM 722 O O . SER A 1 93 ? 0.820 11.808 17.241 1.00 97.88 93 SER A O 1
ATOM 724 N N . PHE A 1 94 ? 0.110 10.355 15.693 1.00 98.25 94 PHE A N 1
ATOM 725 C CA . PHE A 1 94 ? -1.236 10.217 16.259 1.00 98.25 94 PHE A CA 1
ATOM 726 C C . PHE A 1 94 ? -1.358 9.066 17.274 1.00 98.25 94 PHE A C 1
ATOM 728 O O . PHE A 1 94 ? -2.457 8.774 17.754 1.00 98.25 94 PHE A O 1
ATOM 735 N N . GLY A 1 95 ? -0.252 8.400 17.626 1.00 97.88 95 GLY A N 1
ATOM 736 C CA . GLY A 1 95 ? -0.226 7.331 18.625 1.00 97.88 95 GLY A CA 1
ATOM 737 C C . GLY A 1 95 ? -1.056 6.108 18.226 1.00 97.88 95 GLY A C 1
ATOM 738 O O . GLY A 1 95 ? -1.739 5.522 19.073 1.00 97.88 95 GLY A O 1
ATOM 739 N N . VAL A 1 96 ? -1.040 5.757 16.937 1.00 98.38 96 VAL A N 1
ATOM 740 C CA . VAL A 1 96 ? -1.737 4.596 16.363 1.00 98.38 96 VAL A CA 1
ATOM 741 C C . VAL A 1 96 ? -0.889 3.328 16.474 1.00 98.38 96 VAL A C 1
ATOM 743 O O . VAL A 1 96 ? -1.447 2.244 16.625 1.00 98.38 96 VAL A O 1
ATOM 746 N N . THR A 1 97 ? 0.442 3.444 16.476 1.00 98.06 97 THR A N 1
ATOM 747 C CA . THR A 1 97 ? 1.376 2.304 16.479 1.00 98.06 97 THR A CA 1
ATOM 748 C C . THR A 1 97 ? 1.052 1.192 17.495 1.00 98.06 97 THR A C 1
ATOM 750 O O . THR A 1 97 ? 1.046 0.027 17.094 1.00 98.06 97 THR A O 1
ATOM 753 N N . PRO A 1 98 ? 0.690 1.476 18.767 1.00 98.00 98 PRO A N 1
ATOM 754 C CA . PRO A 1 98 ? 0.352 0.428 19.745 1.00 98.00 98 PRO A CA 1
ATOM 755 C C . PRO A 1 98 ? -0.881 -0.426 19.379 1.00 98.00 98 PRO A C 1
ATOM 757 O O . PRO A 1 98 ? -1.038 -1.558 19.855 1.00 98.00 98 PRO A O 1
ATOM 760 N N . HIS A 1 99 ? -1.755 0.104 18.521 1.00 98.38 99 HIS A N 1
ATOM 761 C CA . HIS A 1 99 ? -2.988 -0.541 18.069 1.00 98.38 99 HIS A CA 1
ATOM 762 C C . HIS A 1 99 ? -2.780 -1.438 16.840 1.00 98.38 99 HIS A C 1
ATOM 764 O O . HIS A 1 99 ? -3.705 -2.141 16.441 1.00 98.38 99 HIS A O 1
ATOM 770 N N . LEU A 1 100 ? -1.587 -1.444 16.235 1.00 98.38 100 LEU A N 1
ATOM 771 C CA . LEU A 1 100 ? -1.291 -2.256 15.054 1.00 98.38 100 LEU A CA 1
ATOM 772 C C . LEU A 1 100 ? -1.018 -3.719 15.424 1.00 98.38 100 LEU A C 1
ATOM 774 O O . LEU A 1 100 ? -0.303 -4.031 16.380 1.00 98.38 100 LEU A O 1
ATOM 778 N N . ARG A 1 101 ? -1.550 -4.634 14.618 1.00 97.94 101 ARG A N 1
ATOM 779 C CA . ARG A 1 101 ? -1.194 -6.054 14.560 1.00 97.94 101 ARG A CA 1
ATOM 780 C C . ARG A 1 101 ? -0.795 -6.371 13.126 1.00 97.94 101 ARG A C 1
ATOM 782 O O . ARG A 1 101 ? -1.628 -6.700 12.286 1.00 97.94 101 ARG A O 1
ATOM 789 N N . LEU A 1 102 ? 0.491 -6.165 12.857 1.00 98.19 102 LEU A N 1
ATOM 790 C CA . LEU A 1 102 ? 1.120 -6.408 11.560 1.00 98.19 102 LEU A CA 1
ATOM 791 C C . LEU A 1 102 ? 1.336 -7.911 11.342 1.00 98.19 102 LEU A C 1
ATOM 793 O O . LEU A 1 102 ? 1.250 -8.700 12.286 1.00 98.19 102 LEU A O 1
ATOM 797 N N . ARG A 1 103 ? 1.666 -8.305 10.107 1.00 97.69 103 ARG A N 1
ATOM 798 C CA . ARG A 1 103 ? 1.905 -9.708 9.716 1.00 97.69 103 ARG A CA 1
ATOM 799 C C . ARG A 1 103 ? 0.764 -10.649 10.126 1.00 97.69 103 ARG A C 1
ATOM 801 O O . ARG A 1 103 ? 1.003 -11.802 10.469 1.00 97.69 103 ARG A O 1
ATOM 808 N N . THR A 1 104 ? -0.463 -10.133 10.121 1.00 98.06 104 THR A N 1
ATOM 809 C CA . THR A 1 104 ? -1.665 -10.846 10.549 1.00 98.06 104 THR A CA 1
ATOM 810 C C . THR A 1 104 ? -2.727 -10.725 9.466 1.00 98.06 104 THR A C 1
ATOM 812 O O . THR A 1 104 ? -3.193 -9.633 9.144 1.00 98.06 104 THR A O 1
ATOM 815 N N . ARG A 1 105 ? -3.123 -11.850 8.876 1.00 97.25 105 ARG A N 1
ATOM 816 C CA . ARG A 1 105 ? -4.086 -11.891 7.776 1.00 97.25 105 ARG A CA 1
ATOM 817 C C . ARG A 1 105 ? -5.456 -12.302 8.295 1.00 97.25 105 ARG A C 1
ATOM 819 O O . ARG A 1 105 ? -5.620 -13.430 8.740 1.00 97.25 105 ARG A O 1
ATOM 826 N N . VAL A 1 106 ? -6.454 -11.429 8.172 1.00 98.00 106 VAL A N 1
ATOM 827 C CA . VAL A 1 106 ? -7.858 -11.811 8.405 1.00 98.00 106 VAL A CA 1
ATOM 828 C C . VAL A 1 106 ? -8.302 -12.806 7.332 1.00 98.00 106 VAL A C 1
ATOM 830 O O . VAL A 1 106 ? -8.120 -12.565 6.136 1.00 98.00 106 VAL A O 1
ATOM 833 N N . THR A 1 107 ? -8.880 -13.922 7.765 1.00 97.50 107 THR A N 1
ATOM 834 C CA . THR A 1 107 ? -9.341 -15.028 6.916 1.00 97.50 107 THR A CA 1
ATOM 835 C C . THR A 1 107 ? -10.859 -15.155 6.889 1.00 97.50 107 THR A C 1
ATOM 837 O O . THR A 1 107 ? -11.395 -15.700 5.927 1.00 97.50 107 THR A O 1
ATOM 840 N N . GLY A 1 108 ? -11.567 -14.620 7.888 1.00 97.62 108 GLY A N 1
ATOM 841 C CA . GLY A 1 108 ? -13.025 -14.655 7.920 1.00 97.62 108 GLY A CA 1
ATOM 842 C C . GLY A 1 108 ? -13.645 -13.718 8.949 1.00 97.62 108 GLY A C 1
ATOM 843 O O . GLY A 1 108 ? -13.016 -13.353 9.942 1.00 97.62 108 GLY A O 1
ATOM 844 N N . LEU A 1 109 ? -14.899 -13.356 8.689 1.00 98.19 109 LEU A N 1
ATOM 845 C CA . LEU A 1 109 ? -15.762 -12.574 9.566 1.00 98.19 109 LEU A CA 1
ATOM 846 C C . LEU A 1 109 ? -17.086 -13.312 9.714 1.00 98.19 109 LEU A C 1
ATOM 848 O O . LEU A 1 109 ? -17.618 -13.819 8.728 1.00 98.19 109 LEU A O 1
ATOM 852 N N . GLU A 1 110 ? -17.606 -13.360 10.930 1.00 98.31 110 GLU A N 1
ATOM 853 C CA . GLU A 1 110 ? -18.879 -14.003 11.238 1.00 98.31 110 GLU A CA 1
ATOM 854 C C . GLU A 1 110 ? -19.612 -13.191 12.298 1.00 98.31 110 GLU A C 1
ATOM 856 O O . GLU A 1 110 ? -19.007 -12.777 13.281 1.00 98.31 110 GLU A O 1
ATOM 861 N N . TRP A 1 111 ? -20.898 -12.930 12.091 1.00 98.25 111 TRP A N 1
ATOM 862 C CA . TRP A 1 111 ? -21.736 -12.293 13.099 1.00 98.25 111 TRP A CA 1
ATOM 863 C C . TRP A 1 111 ? -22.315 -13.358 14.032 1.00 98.25 111 TRP A C 1
ATOM 865 O O . TRP A 1 111 ? -22.796 -14.386 13.564 1.00 98.25 111 TRP A O 1
ATOM 875 N N . SER A 1 112 ? -22.275 -13.112 15.340 1.00 97.69 112 SER A N 1
ATOM 876 C CA . SER A 1 112 ? -22.919 -13.960 16.343 1.00 97.69 112 SER A CA 1
ATOM 877 C C . SER A 1 112 ? -24.187 -13.286 16.854 1.00 97.69 112 SER A C 1
ATOM 879 O O . SER A 1 112 ? -24.106 -12.307 17.596 1.00 97.69 112 SER A O 1
ATOM 881 N N . ASP A 1 113 ? -25.357 -13.829 16.507 1.00 97.19 113 ASP A N 1
ATOM 882 C CA . ASP A 1 113 ? -26.644 -13.312 16.991 1.00 97.19 113 ASP A CA 1
ATOM 883 C C . ASP A 1 113 ? -26.822 -13.483 18.503 1.00 97.19 113 ASP A C 1
ATOM 885 O O . ASP A 1 113 ? -27.435 -12.641 19.153 1.00 97.19 113 ASP A O 1
ATOM 889 N N . SER A 1 114 ? -26.259 -14.533 19.101 1.00 97.00 114 SER A N 1
ATOM 890 C CA . SER A 1 114 ? -26.363 -14.747 20.549 1.00 97.00 114 SER A CA 1
ATOM 891 C C . SER A 1 114 ? -25.485 -13.782 21.345 1.00 97.00 114 SER A C 1
ATOM 893 O O . SER A 1 114 ? -25.899 -13.293 22.394 1.00 97.00 114 SER A O 1
ATOM 895 N N . ALA A 1 115 ? -24.282 -13.489 20.846 1.00 95.00 115 ALA A N 1
ATOM 896 C CA . ALA A 1 115 ? -23.321 -12.619 21.521 1.00 95.00 115 ALA A CA 1
ATOM 897 C C . ALA A 1 115 ? -23.383 -11.152 21.056 1.00 95.00 115 ALA A C 1
ATOM 899 O O . ALA A 1 115 ? -22.738 -10.299 21.665 1.00 95.00 115 ALA A O 1
ATOM 900 N N . GLN A 1 116 ? -24.143 -10.859 19.994 1.00 97.31 116 GLN A N 1
ATOM 901 C CA . GLN A 1 116 ? -24.311 -9.531 19.392 1.00 97.31 116 GLN A CA 1
ATOM 902 C C . GLN A 1 116 ? -22.969 -8.855 19.051 1.00 97.31 116 GLN A C 1
ATOM 904 O O . GLN A 1 116 ? -22.753 -7.667 19.303 1.00 97.31 116 GLN A O 1
ATOM 909 N N . HIS A 1 117 ? -22.039 -9.630 18.486 1.00 98.00 117 HIS A N 1
ATOM 910 C CA . HIS A 1 117 ? -20.742 -9.133 18.032 1.00 98.00 117 HIS A CA 1
ATOM 911 C C . HIS A 1 117 ? -20.221 -9.893 16.808 1.00 98.00 117 HIS A C 1
ATOM 913 O O . HIS A 1 117 ? -20.683 -10.982 16.469 1.00 98.00 117 HIS A O 1
ATOM 919 N N . TRP A 1 118 ? -19.205 -9.331 16.163 1.00 98.56 118 TRP A N 1
ATOM 920 C CA . TRP A 1 118 ? -18.417 -10.002 15.141 1.00 98.56 118 TRP A CA 1
ATOM 921 C C . TRP A 1 118 ? -17.357 -10.901 15.767 1.00 98.56 118 TRP A C 1
ATOM 923 O O . TRP A 1 118 ? -16.650 -10.493 16.687 1.00 98.56 118 TRP A O 1
ATOM 933 N N . ILE A 1 119 ? -17.186 -12.086 15.198 1.00 98.31 119 ILE A N 1
ATOM 934 C CA . ILE A 1 119 ? -16.045 -12.977 15.366 1.00 98.31 119 ILE A CA 1
ATOM 935 C C . ILE A 1 119 ? -15.115 -12.745 14.174 1.00 98.31 119 ILE A C 1
ATOM 937 O O . ILE A 1 119 ? -15.514 -12.878 13.015 1.00 98.31 119 ILE A O 1
ATOM 941 N N . VAL A 1 120 ? -13.862 -12.394 14.456 1.00 98.38 120 VAL A N 1
ATOM 942 C CA . VAL A 1 120 ? -12.837 -12.117 13.445 1.00 98.38 120 VAL A CA 1
ATOM 943 C C . VAL A 1 120 ? -11.783 -13.211 13.504 1.00 98.38 120 VAL A C 1
ATOM 945 O O . VAL A 1 120 ? -11.023 -13.289 14.469 1.00 98.38 120 VAL A O 1
ATOM 948 N N . ARG A 1 121 ? -11.734 -14.046 12.463 1.00 98.12 121 ARG A N 1
ATOM 949 C CA . ARG A 1 121 ? -10.723 -15.096 12.293 1.00 98.12 121 ARG A CA 1
ATOM 950 C C . ARG A 1 121 ? -9.550 -14.564 11.489 1.00 98.12 121 ARG A C 1
ATOM 952 O O . ARG A 1 121 ? -9.737 -13.912 10.460 1.00 98.12 121 ARG A O 1
ATOM 959 N N . ALA A 1 122 ? -8.344 -14.868 11.936 1.00 97.62 122 ALA A N 1
ATOM 960 C CA . ALA A 1 122 ? -7.120 -14.480 11.263 1.00 97.62 122 ALA A CA 1
ATOM 961 C C . ALA A 1 122 ? -6.040 -15.549 11.421 1.00 97.62 122 ALA A C 1
ATOM 963 O O . ALA A 1 122 ? -6.215 -16.532 12.136 1.00 97.62 122 ALA A O 1
ATOM 964 N N . GLN A 1 123 ? -4.919 -15.332 10.750 1.00 97.44 123 GLN A N 1
ATOM 965 C CA . GLN A 1 123 ? -3.709 -16.129 10.880 1.00 97.44 123 GLN A CA 1
ATOM 966 C C . GLN A 1 123 ? -2.503 -15.205 11.018 1.00 97.44 123 GLN A C 1
ATOM 968 O O . GLN A 1 123 ? -2.473 -14.132 10.403 1.00 97.44 123 GLN A O 1
ATOM 973 N N . ASP A 1 124 ? -1.523 -15.605 11.820 1.00 95.50 124 ASP A N 1
ATOM 974 C CA . ASP A 1 124 ? -0.227 -14.930 11.864 1.00 95.50 124 ASP A CA 1
ATOM 975 C C . ASP A 1 124 ? 0.658 -15.309 10.657 1.00 95.50 124 ASP A C 1
ATOM 977 O O . ASP A 1 124 ? 0.212 -15.942 9.695 1.00 95.50 124 ASP A O 1
ATOM 981 N N . ARG A 1 125 ? 1.938 -14.915 10.685 1.00 92.31 125 ARG A N 1
ATOM 982 C CA . ARG A 1 125 ? 2.897 -15.242 9.617 1.00 92.31 125 ARG A CA 1
ATOM 983 C C . ARG A 1 125 ? 3.209 -16.741 9.517 1.00 92.31 125 ARG A C 1
ATOM 985 O O . ARG A 1 125 ? 3.545 -17.191 8.425 1.00 92.31 125 ARG A O 1
ATOM 992 N N . ALA A 1 126 ? 3.160 -17.476 10.626 1.00 93.88 126 ALA A N 1
ATOM 993 C CA . ALA A 1 126 ? 3.389 -18.919 10.655 1.00 93.88 126 ALA A CA 1
ATOM 994 C C . ALA A 1 126 ? 2.154 -19.709 10.186 1.00 93.88 126 ALA A C 1
ATOM 996 O O . ALA A 1 126 ? 2.266 -20.892 9.879 1.00 93.88 126 ALA A O 1
ATOM 997 N N . GLY A 1 127 ? 1.002 -19.043 10.064 1.00 94.19 127 GLY A N 1
ATOM 998 C CA . GLY A 1 127 ? -0.274 -19.670 9.732 1.00 94.19 127 GLY A CA 1
ATOM 999 C C . GLY A 1 127 ? -1.073 -20.074 10.968 1.00 94.19 127 GLY A C 1
ATOM 1000 O O . GLY A 1 127 ? -2.148 -20.660 10.820 1.00 94.19 127 GLY A O 1
ATOM 1001 N N . GLU A 1 128 ? -0.591 -19.733 12.166 1.00 95.19 128 GLU A N 1
ATOM 1002 C CA . GLU A 1 128 ? -1.260 -20.069 13.415 1.00 95.19 128 GLU A CA 1
ATOM 1003 C C . GLU A 1 128 ? -2.575 -19.293 13.534 1.00 95.19 128 GLU A C 1
ATOM 1005 O O . GLU A 1 128 ? -2.613 -18.082 13.267 1.00 95.19 128 GLU A O 1
ATOM 1010 N N . PRO A 1 129 ? -3.676 -19.966 13.911 1.00 96.19 129 PRO A N 1
ATOM 1011 C CA . PRO A 1 129 ? -4.982 -19.340 13.985 1.00 96.19 129 PRO A CA 1
ATOM 1012 C C . PRO A 1 129 ? -5.041 -18.332 15.135 1.00 96.19 129 PRO A C 1
ATOM 1014 O O . PRO A 1 129 ? -4.712 -18.625 16.282 1.00 96.19 129 PRO A O 1
ATOM 1017 N N . LEU A 1 130 ? -5.544 -17.142 14.825 1.00 95.94 130 LEU A N 1
ATOM 1018 C CA . LEU A 1 130 ? -5.830 -16.075 15.774 1.00 95.94 130 LEU A CA 1
ATOM 1019 C C . LEU A 1 130 ? -7.308 -15.699 15.697 1.00 95.94 130 LEU A C 1
ATOM 1021 O O . LEU A 1 130 ? -7.937 -15.777 14.637 1.00 95.94 130 LEU A O 1
ATOM 1025 N N . GLN A 1 131 ? -7.860 -15.248 16.821 1.00 96.38 131 GLN A N 1
ATOM 1026 C CA . GLN A 1 131 ? -9.248 -14.816 16.889 1.00 96.38 131 GLN A CA 1
ATOM 1027 C C . GLN A 1 131 ? -9.418 -13.584 17.775 1.00 96.38 131 GLN A C 1
ATOM 1029 O O . GLN A 1 131 ? -8.886 -13.506 18.885 1.00 96.38 131 GLN A O 1
ATOM 1034 N N . TRP A 1 132 ? -10.243 -12.660 17.294 1.00 97.69 132 TRP A N 1
ATOM 1035 C CA . TRP A 1 132 ? -10.772 -11.536 18.058 1.00 97.69 132 TRP A CA 1
ATOM 1036 C C . TRP A 1 132 ? -12.293 -11.524 17.998 1.00 97.69 132 TRP A C 1
ATOM 1038 O O . TRP A 1 132 ? -12.903 -12.180 17.151 1.00 97.69 132 TRP A O 1
ATOM 1048 N N . THR A 1 133 ? -12.901 -10.738 18.878 1.00 98.38 133 THR A N 1
ATOM 1049 C CA . THR A 1 133 ? -14.305 -10.348 18.739 1.00 98.38 133 THR A CA 1
ATOM 1050 C C . THR A 1 133 ? -14.431 -8.831 18.761 1.00 98.38 133 THR A C 1
ATOM 1052 O O . THR A 1 133 ? -13.605 -8.158 19.381 1.00 98.38 133 THR A O 1
ATOM 1055 N N . ALA A 1 134 ? -15.436 -8.279 18.081 1.00 98.31 134 ALA A N 1
ATOM 1056 C CA . ALA A 1 134 ? -15.695 -6.845 18.130 1.00 98.31 134 ALA A CA 1
ATOM 1057 C C . ALA A 1 134 ? -17.137 -6.451 17.856 1.00 98.31 134 ALA A C 1
ATOM 1059 O O . ALA A 1 134 ? -17.840 -7.110 17.098 1.00 98.31 134 ALA A O 1
ATOM 1060 N N . ARG A 1 135 ? -17.563 -5.320 18.421 1.00 97.94 135 ARG A N 1
ATOM 1061 C CA . ARG A 1 135 ? -18.894 -4.757 18.139 1.00 97.94 135 ARG A CA 1
ATOM 1062 C C . ARG A 1 135 ? -18.984 -4.226 16.711 1.00 97.94 135 ARG A C 1
ATOM 1064 O O . ARG A 1 135 ? -19.999 -4.405 16.047 1.00 97.94 135 ARG A O 1
ATOM 1071 N N . VAL A 1 136 ? -17.912 -3.599 16.225 1.00 98.44 136 VAL A N 1
ATOM 1072 C CA . VAL A 1 136 ? -17.842 -3.012 14.881 1.00 98.44 136 VAL A CA 1
ATOM 1073 C C . VAL A 1 136 ? -16.599 -3.504 14.147 1.00 98.44 136 VAL A C 1
ATOM 1075 O O . VAL A 1 136 ? -15.498 -3.506 14.698 1.00 98.44 136 VAL A O 1
ATOM 1078 N N . VAL A 1 137 ? -16.766 -3.858 12.873 1.00 98.69 137 VAL A N 1
ATOM 1079 C CA . VAL A 1 137 ? -15.664 -4.164 11.954 1.00 98.69 137 VAL A CA 1
ATOM 1080 C C . VAL A 1 137 ? -15.660 -3.153 10.810 1.00 98.69 137 VAL A C 1
ATOM 1082 O O . VAL A 1 137 ? -16.676 -2.938 10.156 1.00 98.69 137 VAL A O 1
ATOM 1085 N N . VAL A 1 138 ? -14.503 -2.543 10.552 1.00 98.62 138 VAL A N 1
ATOM 1086 C CA . VAL A 1 138 ? -14.281 -1.599 9.450 1.00 98.62 138 VAL A CA 1
ATOM 1087 C C . VAL A 1 138 ? -13.395 -2.259 8.395 1.00 98.62 138 VAL A C 1
ATOM 1089 O O . VAL A 1 138 ? -12.211 -2.517 8.628 1.00 98.62 138 VAL A O 1
ATOM 1092 N N . GLY A 1 139 ? -13.961 -2.518 7.215 1.00 97.94 139 GLY A N 1
ATOM 1093 C CA . GLY A 1 139 ? -13.233 -3.061 6.069 1.00 97.94 139 GLY A CA 1
ATOM 1094 C C . GLY A 1 139 ? -12.429 -1.987 5.335 1.00 97.94 139 GLY A C 1
ATOM 1095 O O . GLY A 1 139 ? -12.971 -1.271 4.501 1.00 97.94 139 GLY A O 1
ATOM 1096 N N . ALA A 1 140 ? -11.126 -1.902 5.604 1.00 97.88 140 ALA A N 1
ATOM 1097 C CA . ALA A 1 140 ? -10.184 -0.990 4.949 1.00 97.88 140 ALA A CA 1
ATOM 1098 C C . ALA A 1 140 ? -9.163 -1.750 4.070 1.00 97.88 140 ALA A C 1
ATOM 1100 O O . ALA A 1 140 ? -7.992 -1.379 3.970 1.00 97.88 140 ALA A O 1
ATOM 1101 N N . THR A 1 141 ? -9.609 -2.828 3.415 1.00 94.62 141 THR A N 1
ATOM 1102 C CA . THR A 1 141 ? -8.755 -3.827 2.739 1.00 94.62 141 THR A CA 1
ATOM 1103 C C . THR A 1 141 ? -8.140 -3.365 1.411 1.00 94.62 141 THR A C 1
ATOM 1105 O O . THR A 1 141 ? -7.269 -4.048 0.865 1.00 94.62 141 THR A O 1
ATOM 1108 N N . GLY A 1 142 ? -8.589 -2.219 0.885 1.00 91.75 142 GLY A N 1
ATOM 1109 C CA . GLY A 1 142 ? -8.153 -1.645 -0.391 1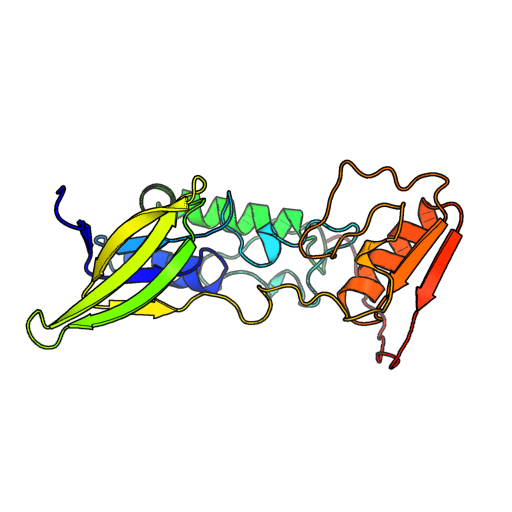.00 91.75 142 GLY A CA 1
ATOM 1110 C C . GLY A 1 142 ? -8.674 -2.403 -1.620 1.00 91.75 142 GLY A C 1
ATOM 1111 O O . GLY A 1 142 ? -8.770 -3.627 -1.617 1.00 91.75 142 GLY A O 1
ATOM 1112 N N . GLY A 1 143 ? -8.997 -1.671 -2.692 1.00 88.31 143 GLY A N 1
ATOM 1113 C CA . GLY A 1 143 ? -9.558 -2.255 -3.921 1.00 88.31 143 GLY A CA 1
ATOM 1114 C C . GLY A 1 143 ? -8.537 -2.931 -4.848 1.00 88.31 143 GLY A C 1
ATOM 1115 O O . GLY A 1 143 ? -8.915 -3.757 -5.667 1.00 88.31 143 GLY A O 1
ATOM 1116 N N . LEU A 1 144 ? -7.244 -2.610 -4.711 1.00 90.19 144 LEU A N 1
ATOM 1117 C CA . LEU A 1 144 ? -6.166 -3.045 -5.618 1.00 90.19 144 LEU A CA 1
ATOM 1118 C C . LEU A 1 144 ? -5.027 -3.771 -4.871 1.00 90.19 144 LEU A C 1
ATOM 1120 O O . LEU A 1 144 ? -3.850 -3.589 -5.169 1.00 90.19 144 LEU A O 1
ATOM 1124 N N . SER A 1 145 ? -5.361 -4.554 -3.840 1.00 87.56 145 SER A N 1
ATOM 1125 C CA . SER A 1 145 ? -4.381 -5.157 -2.916 1.00 87.56 145 SER A CA 1
ATOM 1126 C C . SER A 1 145 ? -3.992 -6.611 -3.237 1.00 87.56 145 SER A C 1
ATOM 1128 O O . SER A 1 145 ? -2.970 -7.105 -2.740 1.00 87.56 145 SER A O 1
ATOM 1130 N N . ARG A 1 146 ? -4.780 -7.303 -4.073 1.00 91.56 146 ARG A N 1
ATOM 1131 C CA . ARG A 1 146 ? -4.550 -8.696 -4.489 1.00 91.56 146 ARG A CA 1
ATOM 1132 C C . ARG A 1 146 ? -3.993 -8.731 -5.920 1.00 91.56 146 ARG A C 1
ATOM 1134 O O . ARG A 1 146 ? -4.754 -8.452 -6.843 1.00 91.56 146 ARG A O 1
ATOM 1141 N N . PRO A 1 147 ? -2.698 -9.038 -6.119 1.00 93.31 147 PRO A N 1
ATOM 1142 C CA . PRO A 1 147 ? -2.136 -9.167 -7.461 1.00 93.31 147 PRO A CA 1
ATOM 1143 C C . PRO A 1 147 ? -2.789 -10.339 -8.200 1.00 93.31 147 PRO A C 1
ATOM 1145 O O . PRO A 1 147 ? -2.982 -11.406 -7.615 1.00 93.31 147 PRO A O 1
ATOM 1148 N N . ALA A 1 148 ? -3.105 -10.141 -9.476 1.00 93.69 148 ALA A N 1
ATOM 1149 C CA . ALA A 1 148 ? -3.626 -11.181 -10.353 1.00 93.69 148 ALA A CA 1
ATOM 1150 C C . ALA A 1 148 ? -2.525 -11.576 -11.338 1.00 93.69 148 ALA A C 1
ATOM 1152 O O . ALA A 1 148 ? -2.099 -10.764 -12.159 1.00 93.69 148 ALA A O 1
ATOM 1153 N N . MET A 1 149 ? -2.048 -12.815 -11.236 1.00 93.44 149 MET A N 1
ATOM 1154 C CA . MET A 1 149 ? -1.119 -13.357 -12.222 1.00 93.44 149 MET A CA 1
ATOM 1155 C C . MET A 1 149 ? -1.893 -13.719 -13.493 1.00 93.44 149 MET A C 1
ATOM 1157 O O . MET A 1 149 ? -2.994 -14.265 -13.383 1.00 93.44 149 MET A O 1
ATOM 1161 N N . PRO A 1 150 ? -1.366 -13.411 -14.690 1.00 91.75 150 PRO A N 1
ATOM 1162 C CA . PRO A 1 150 ? -2.002 -13.836 -15.924 1.00 91.75 150 PRO A CA 1
ATOM 1163 C C . PRO A 1 150 ? -1.908 -15.360 -16.048 1.00 91.75 150 PRO A C 1
ATOM 1165 O O . PRO A 1 150 ? -0.865 -15.949 -15.760 1.00 91.75 150 PRO A O 1
ATOM 1168 N N . ASP A 1 151 ? -2.993 -15.982 -16.498 1.00 92.12 151 ASP A N 1
ATOM 1169 C CA . ASP A 1 151 ? -3.010 -17.403 -16.830 1.00 92.12 151 ASP A CA 1
ATOM 1170 C C . ASP A 1 151 ? -2.341 -17.600 -18.198 1.00 92.12 151 ASP A C 1
ATOM 1172 O O . ASP A 1 151 ? -2.938 -17.353 -19.248 1.00 92.12 151 ASP A O 1
ATOM 1176 N N . LEU A 1 152 ? -1.044 -17.912 -18.173 1.00 91.88 152 LEU A N 1
ATOM 1177 C CA . LEU A 1 152 ? -0.213 -18.102 -19.358 1.00 91.88 152 LEU A CA 1
ATOM 1178 C C . LEU A 1 152 ? 0.316 -19.542 -19.374 1.00 91.88 152 LEU A C 1
ATOM 1180 O O . LEU A 1 152 ? 1.059 -19.916 -18.458 1.00 91.88 152 LEU A O 1
ATOM 1184 N N . PRO A 1 153 ? 0.001 -20.339 -20.412 1.00 94.25 153 PRO A N 1
ATOM 1185 C CA . PRO A 1 153 ? 0.554 -21.680 -20.558 1.00 94.25 153 PRO A CA 1
ATOM 1186 C C . PRO A 1 153 ? 2.087 -21.672 -20.495 1.00 94.25 153 PRO A C 1
ATOM 1188 O O . PRO A 1 153 ? 2.738 -20.881 -21.179 1.00 94.25 153 PRO A O 1
ATOM 1191 N N . GLY A 1 154 ? 2.659 -22.541 -19.658 1.00 93.31 154 GLY A N 1
ATOM 1192 C CA . GLY A 1 154 ? 4.109 -22.674 -19.476 1.00 93.31 154 GLY A CA 1
ATOM 1193 C C . GLY A 1 154 ? 4.768 -21.607 -18.593 1.00 93.31 154 GLY A C 1
ATOM 1194 O O . GLY A 1 154 ? 5.984 -21.637 -18.427 1.00 93.31 154 GLY A O 1
ATOM 1195 N N . LEU A 1 155 ? 4.015 -20.673 -17.989 1.00 93.81 155 LEU A N 1
ATOM 1196 C CA . LEU A 1 155 ? 4.599 -19.662 -17.092 1.00 93.81 155 LEU A CA 1
ATOM 1197 C C . LEU A 1 155 ? 5.264 -20.283 -15.856 1.00 93.81 155 LEU A C 1
ATOM 1199 O O . LEU A 1 155 ? 6.290 -19.782 -15.406 1.00 93.81 155 LEU A O 1
ATOM 1203 N N . ALA A 1 156 ? 4.694 -21.368 -15.325 1.00 91.94 156 ALA A N 1
ATOM 1204 C CA . ALA A 1 156 ? 5.256 -22.092 -14.185 1.00 91.94 156 ALA A CA 1
ATOM 1205 C C . ALA A 1 156 ? 6.603 -22.765 -14.508 1.00 91.94 156 ALA A C 1
ATOM 1207 O O . ALA A 1 156 ? 7.432 -22.920 -13.616 1.00 91.94 156 ALA A O 1
ATOM 1208 N N . ASP A 1 157 ? 6.835 -23.103 -15.780 1.00 95.56 157 ASP A N 1
ATOM 1209 C CA . ASP A 1 157 ? 8.053 -23.763 -16.264 1.00 95.56 157 ASP A CA 1
ATOM 1210 C C . ASP A 1 157 ? 9.117 -22.756 -16.737 1.00 95.56 157 ASP A C 1
ATOM 1212 O O . ASP A 1 157 ? 10.201 -23.136 -17.190 1.00 95.56 157 ASP A O 1
ATOM 1216 N N . PHE A 1 158 ? 8.827 -21.452 -16.662 1.00 96.44 158 PHE A N 1
ATOM 1217 C CA . PHE A 1 158 ? 9.776 -20.423 -17.060 1.00 96.44 158 PHE A CA 1
ATOM 1218 C C . PHE A 1 158 ? 10.980 -20.416 -16.111 1.00 96.44 158 PHE A C 1
ATOM 1220 O O . PHE A 1 158 ? 10.876 -20.045 -14.947 1.00 96.44 158 PHE A O 1
ATOM 1227 N N . ALA A 1 159 ? 12.155 -20.773 -16.633 1.00 95.88 159 ALA A N 1
ATOM 1228 C CA . ALA A 1 159 ? 13.387 -20.886 -15.847 1.00 95.88 159 ALA A CA 1
ATOM 1229 C C . ALA A 1 159 ? 13.939 -19.544 -15.315 1.00 95.88 159 ALA A C 1
ATOM 1231 O O . ALA A 1 159 ? 14.889 -19.528 -14.533 1.00 95.88 159 ALA A O 1
ATOM 1232 N N . GLY A 1 160 ? 13.402 -18.410 -15.775 1.00 95.38 160 GLY A N 1
ATOM 1233 C CA . GLY A 1 160 ? 13.784 -17.084 -15.295 1.00 95.38 160 GLY A CA 1
ATOM 1234 C C . GLY A 1 160 ? 12.947 -16.618 -14.103 1.00 95.38 160 GLY A C 1
ATOM 1235 O O . GLY A 1 160 ? 11.926 -17.202 -13.757 1.00 95.38 160 GLY A O 1
ATOM 1236 N N . ALA A 1 161 ? 13.355 -15.505 -13.492 1.00 95.56 161 ALA A N 1
ATOM 1237 C CA . ALA A 1 161 ? 12.577 -14.894 -12.419 1.00 95.56 161 ALA A CA 1
ATOM 1238 C C . ALA A 1 161 ? 11.222 -14.379 -12.939 1.00 95.56 161 ALA A C 1
ATOM 1240 O O . ALA A 1 161 ? 11.166 -13.631 -13.919 1.00 95.56 161 ALA A O 1
ATOM 1241 N N . VAL A 1 162 ? 10.147 -14.735 -12.234 1.00 95.81 162 VAL A N 1
ATOM 1242 C CA . VAL A 1 162 ? 8.789 -14.224 -12.455 1.00 95.81 162 VAL A CA 1
ATOM 1243 C C . VAL A 1 162 ? 8.370 -13.428 -11.225 1.00 95.81 162 VAL A C 1
ATOM 1245 O O . VAL A 1 162 ? 8.422 -13.926 -10.101 1.00 95.81 162 VAL A O 1
ATOM 1248 N N . MET A 1 163 ? 7.934 -12.185 -11.427 1.00 95.31 163 MET A N 1
ATOM 1249 C CA . MET A 1 163 ? 7.443 -11.340 -10.340 1.00 95.31 163 MET A CA 1
ATOM 1250 C C . MET A 1 163 ? 6.315 -10.417 -10.803 1.00 95.31 163 MET A C 1
ATOM 1252 O O . MET A 1 163 ? 6.247 -10.026 -11.967 1.00 95.31 163 MET A O 1
ATOM 1256 N N . HIS A 1 164 ? 5.446 -10.040 -9.866 1.00 97.25 164 HIS A N 1
ATOM 1257 C CA . HIS A 1 164 ? 4.384 -9.055 -10.067 1.00 97.25 164 HIS A CA 1
ATOM 1258 C C . HIS A 1 164 ? 4.821 -7.708 -9.473 1.00 97.25 164 HIS A C 1
ATOM 1260 O O . HIS A 1 164 ? 5.424 -7.678 -8.404 1.00 97.25 164 HIS A O 1
ATOM 1266 N N . THR A 1 165 ? 4.469 -6.577 -10.092 1.00 97.31 165 THR A N 1
ATOM 1267 C CA . THR A 1 165 ? 4.874 -5.229 -9.627 1.00 97.31 165 THR A CA 1
ATOM 1268 C C . THR A 1 165 ? 4.480 -4.944 -8.169 1.00 97.31 165 THR A C 1
ATOM 1270 O O . THR A 1 165 ? 5.279 -4.435 -7.391 1.00 97.31 165 THR A O 1
ATOM 1273 N N . ALA A 1 166 ? 3.279 -5.358 -7.757 1.00 96.12 166 ALA A N 1
ATOM 1274 C CA . ALA A 1 166 ? 2.806 -5.302 -6.364 1.00 96.12 166 ALA A CA 1
ATOM 1275 C C . ALA A 1 166 ? 3.484 -6.284 -5.372 1.00 96.12 166 ALA A C 1
ATOM 1277 O O . ALA A 1 166 ? 3.113 -6.317 -4.197 1.00 96.12 166 ALA A O 1
ATOM 1278 N N . ARG A 1 167 ? 4.408 -7.137 -5.828 1.00 95.50 167 ARG A N 1
ATOM 1279 C CA . ARG A 1 167 ? 5.225 -8.080 -5.036 1.00 95.50 167 ARG A CA 1
ATOM 1280 C C . ARG A 1 167 ? 6.661 -8.063 -5.569 1.00 95.50 167 ARG A C 1
ATOM 1282 O O . ARG A 1 167 ? 7.217 -9.097 -5.932 1.00 95.50 167 ARG A O 1
ATOM 1289 N N . TRP A 1 168 ? 7.201 -6.854 -5.702 1.00 96.62 168 TRP A N 1
ATOM 1290 C CA . TRP A 1 168 ? 8.510 -6.618 -6.298 1.00 96.62 168 TRP A CA 1
ATOM 1291 C C . TRP A 1 168 ? 9.628 -7.309 -5.505 1.00 96.62 168 TRP A C 1
ATOM 1293 O O . TRP A 1 168 ? 9.670 -7.195 -4.281 1.00 96.62 168 TRP A O 1
ATOM 1303 N N . GLN A 1 169 ? 10.526 -7.996 -6.212 1.00 95.56 169 GLN A N 1
ATOM 1304 C CA . GLN A 1 169 ? 11.682 -8.706 -5.654 1.00 95.56 169 GLN A CA 1
ATOM 1305 C C . GLN A 1 169 ? 12.941 -7.898 -5.981 1.00 95.56 169 GLN A C 1
ATOM 1307 O O . GLN A 1 169 ? 13.462 -7.964 -7.095 1.00 95.56 169 GLN A O 1
ATOM 1312 N N . ALA A 1 170 ? 13.389 -7.065 -5.040 1.00 93.69 170 ALA A N 1
ATOM 1313 C CA . ALA A 1 170 ? 14.490 -6.125 -5.265 1.00 93.69 170 ALA A CA 1
ATOM 1314 C C . ALA A 1 170 ? 15.852 -6.824 -5.437 1.00 93.69 170 ALA A C 1
ATOM 1316 O O . ALA A 1 170 ? 16.776 -6.260 -6.015 1.00 93.69 170 ALA A O 1
ATOM 1317 N N . GLU A 1 171 ? 15.959 -8.055 -4.948 1.00 94.81 171 GLU A N 1
ATOM 1318 C CA . GLU A 1 171 ? 17.120 -8.930 -5.037 1.00 94.81 171 GLU A CA 1
ATOM 1319 C C . GLU A 1 171 ? 17.356 -9.496 -6.443 1.00 94.81 171 GLU A C 1
ATOM 1321 O O . GLU A 1 171 ? 18.453 -9.973 -6.736 1.00 94.81 171 GLU A O 1
ATOM 1326 N N . VAL A 1 172 ? 16.354 -9.450 -7.329 1.00 94.88 172 VAL A N 1
ATOM 1327 C CA . VAL A 1 172 ? 16.494 -9.975 -8.688 1.00 94.88 172 VAL A CA 1
ATOM 1328 C C . VAL A 1 172 ? 17.313 -8.995 -9.536 1.00 94.88 172 VAL A C 1
ATOM 1330 O O . VAL A 1 172 ? 16.875 -7.866 -9.776 1.00 94.88 172 VAL A O 1
ATOM 1333 N N . PRO A 1 173 ? 18.487 -9.406 -10.054 1.00 93.94 173 PRO A N 1
ATOM 1334 C CA . PRO A 1 173 ? 19.338 -8.517 -10.828 1.00 93.94 173 PRO A CA 1
ATOM 1335 C C . PRO A 1 173 ? 18.691 -8.193 -12.175 1.00 93.94 173 PRO A C 1
ATOM 1337 O O . PRO A 1 173 ? 18.375 -9.093 -12.954 1.00 93.94 173 PRO A O 1
ATOM 1340 N N . LEU A 1 174 ? 18.542 -6.900 -12.467 1.00 95.19 174 LEU A N 1
ATOM 1341 C CA . LEU A 1 174 ? 17.963 -6.410 -13.724 1.00 95.19 174 LEU A CA 1
ATOM 1342 C C . LEU A 1 174 ? 19.022 -6.114 -14.795 1.00 95.19 174 LEU A C 1
ATOM 1344 O O . LEU A 1 174 ? 18.746 -6.228 -15.991 1.00 95.19 174 LEU A O 1
ATOM 1348 N N . ALA A 1 175 ? 20.234 -5.745 -14.373 1.00 95.00 175 ALA A N 1
ATOM 1349 C CA . ALA A 1 175 ? 21.319 -5.371 -15.271 1.00 95.00 175 ALA A CA 1
ATOM 1350 C C . ALA A 1 175 ? 21.666 -6.512 -16.235 1.00 95.00 175 ALA A C 1
ATOM 1352 O O . ALA A 1 175 ? 21.709 -7.686 -15.856 1.00 95.00 175 ALA A O 1
ATOM 1353 N N . SER A 1 176 ? 21.890 -6.162 -17.500 1.00 91.12 176 SER A N 1
ATOM 1354 C CA . SER A 1 176 ? 22.229 -7.105 -18.575 1.00 91.12 176 SER A CA 1
ATOM 1355 C C . SER A 1 176 ? 21.174 -8.189 -18.862 1.00 91.12 176 SER A C 1
ATOM 1357 O O . SER A 1 176 ? 21.414 -9.083 -19.675 1.00 91.12 176 SER A O 1
ATOM 1359 N N . LYS A 1 177 ? 19.987 -8.138 -18.237 1.00 96.94 177 LYS A N 1
ATOM 1360 C CA . LYS A 1 177 ? 18.905 -9.098 -18.491 1.00 96.94 177 LYS A CA 1
ATOM 1361 C C . LYS A 1 177 ? 18.058 -8.697 -19.691 1.00 96.94 177 LYS A C 1
ATOM 1363 O O . LYS A 1 177 ? 17.925 -7.524 -20.037 1.00 96.94 177 LYS A O 1
ATOM 1368 N N . ARG A 1 178 ? 17.438 -9.703 -20.305 1.00 98.06 178 ARG A N 1
ATOM 1369 C CA . ARG A 1 178 ? 16.346 -9.535 -21.267 1.00 98.06 178 ARG A CA 1
ATOM 1370 C C . ARG A 1 178 ? 15.041 -9.712 -20.500 1.00 98.06 178 ARG A C 1
ATOM 1372 O O . ARG A 1 178 ? 14.773 -10.808 -20.021 1.00 98.06 178 ARG A O 1
ATOM 1379 N N . ILE A 1 179 ? 14.271 -8.643 -20.357 1.00 98.31 179 ILE A N 1
ATOM 1380 C CA . ILE A 1 179 ? 13.090 -8.592 -19.493 1.00 98.31 179 ILE A CA 1
ATOM 1381 C C . ILE A 1 179 ? 11.831 -8.501 -20.351 1.00 98.31 179 ILE A C 1
ATOM 1383 O O . ILE A 1 179 ? 11.728 -7.643 -21.227 1.00 98.31 179 ILE A O 1
ATOM 1387 N N . GLY A 1 180 ? 10.870 -9.384 -20.088 1.00 97.88 180 GLY A N 1
ATOM 1388 C CA . GLY A 1 180 ? 9.508 -9.282 -20.604 1.00 97.88 180 GLY A CA 1
ATOM 1389 C C . GLY A 1 180 ? 8.600 -8.576 -19.599 1.00 97.88 180 GLY A C 1
ATOM 1390 O O . GLY A 1 180 ? 8.619 -8.917 -18.420 1.00 97.88 180 GLY A O 1
ATOM 1391 N N . VAL A 1 181 ? 7.794 -7.617 -20.052 1.00 97.94 181 VAL A N 1
ATOM 1392 C CA . VAL A 1 181 ? 6.778 -6.932 -19.239 1.00 97.94 181 VAL A CA 1
ATOM 1393 C C . VAL A 1 181 ? 5.410 -7.222 -19.835 1.00 97.94 181 VAL A C 1
ATOM 1395 O O . VAL A 1 181 ? 5.154 -6.877 -20.985 1.00 97.94 181 VAL A O 1
ATOM 1398 N N . VAL A 1 182 ? 4.532 -7.864 -19.066 1.00 97.25 182 VAL A N 1
ATOM 1399 C CA . VAL A 1 182 ? 3.164 -8.187 -19.495 1.00 97.25 182 VAL A CA 1
ATOM 1400 C C . VAL A 1 182 ? 2.193 -7.171 -18.902 1.00 97.25 182 VAL A C 1
ATOM 1402 O O . VAL A 1 182 ? 2.081 -7.053 -17.684 1.00 97.25 182 VAL A O 1
ATOM 1405 N N . GLY A 1 183 ? 1.469 -6.464 -19.772 1.00 96.62 183 GLY A N 1
ATOM 1406 C CA . GLY A 1 183 ? 0.504 -5.434 -19.389 1.00 96.62 183 GLY A CA 1
ATOM 1407 C C . GLY A 1 183 ? 1.024 -4.006 -19.571 1.00 96.62 183 GLY A C 1
ATOM 1408 O O . GLY A 1 183 ? 2.218 -3.734 -19.504 1.00 96.62 183 GLY A O 1
ATOM 1409 N N . THR A 1 184 ? 0.090 -3.087 -19.811 1.00 96.62 184 THR A N 1
ATOM 1410 C CA . THR A 1 184 ? 0.346 -1.696 -20.238 1.00 96.62 184 THR A CA 1
ATOM 1411 C C . THR A 1 184 ? -0.443 -0.667 -19.427 1.00 96.62 184 THR A C 1
ATOM 1413 O O . THR A 1 184 ? -0.660 0.455 -19.871 1.00 96.62 184 THR A O 1
ATOM 1416 N N . GLY A 1 185 ? -0.891 -1.047 -18.227 1.00 95.88 185 GLY A N 1
ATOM 1417 C CA . GLY A 1 185 ? -1.544 -0.132 -17.287 1.00 95.88 185 GLY A CA 1
ATOM 1418 C C . GLY A 1 185 ? -0.563 0.828 -16.603 1.00 95.88 185 GLY A C 1
ATOM 1419 O O . GLY A 1 185 ? 0.633 0.837 -16.897 1.00 95.88 185 GLY A O 1
ATOM 1420 N N . ALA A 1 186 ? -1.061 1.591 -15.625 1.00 96.19 186 ALA A N 1
ATOM 1421 C CA . ALA A 1 186 ? -0.293 2.626 -14.922 1.00 96.19 186 ALA A CA 1
ATOM 1422 C C . ALA A 1 186 ? 1.059 2.134 -14.366 1.00 96.19 186 ALA A C 1
ATOM 1424 O O . ALA A 1 186 ? 2.072 2.810 -14.533 1.00 96.19 186 ALA A O 1
ATOM 1425 N N . SER A 1 187 ? 1.112 0.928 -13.783 1.00 97.56 187 SER A N 1
ATOM 1426 C CA . SER A 1 187 ? 2.373 0.361 -13.284 1.00 97.56 187 SER A CA 1
ATOM 1427 C C . SER A 1 187 ? 3.414 0.157 -14.383 1.00 97.56 187 SER A C 1
ATOM 1429 O O . SER A 1 187 ? 4.589 0.421 -14.159 1.00 97.56 187 SER A O 1
ATOM 1431 N N . ALA A 1 188 ? 3.007 -0.290 -15.574 1.00 97.38 188 ALA A N 1
ATOM 1432 C CA . ALA A 1 188 ? 3.929 -0.493 -16.688 1.00 97.38 188 ALA A CA 1
ATOM 1433 C C . ALA A 1 188 ? 4.430 0.844 -17.248 1.00 97.38 188 ALA A C 1
ATOM 1435 O O . ALA A 1 188 ? 5.620 0.973 -17.522 1.00 97.38 188 AL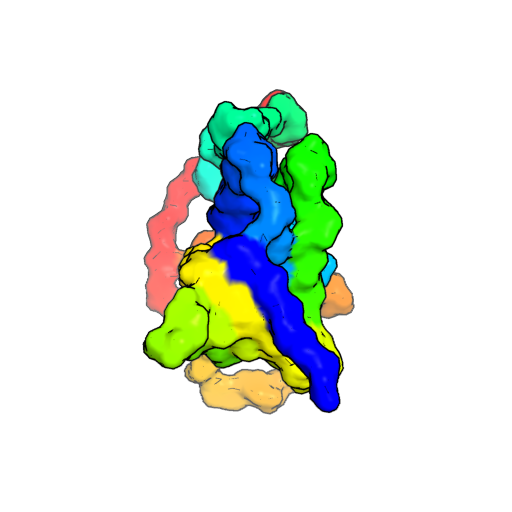A A O 1
ATOM 1436 N N . VAL A 1 189 ? 3.553 1.850 -17.345 1.00 96.12 189 VAL A N 1
ATOM 1437 C CA . VAL A 1 189 ? 3.921 3.212 -17.776 1.00 96.12 189 VAL A CA 1
ATOM 1438 C C . VAL A 1 189 ? 5.014 3.803 -16.878 1.00 96.12 189 VAL A C 1
ATOM 1440 O O . VAL A 1 189 ? 5.906 4.485 -17.372 1.00 96.12 189 VAL A O 1
ATOM 1443 N N . GLN A 1 190 ? 4.980 3.511 -15.575 1.00 96.94 190 GLN A N 1
ATOM 1444 C CA . GLN A 1 190 ? 6.002 3.952 -14.622 1.00 96.94 190 GLN A CA 1
ATOM 1445 C C . GLN A 1 190 ? 7.265 3.073 -14.638 1.00 96.94 190 GLN A C 1
ATOM 1447 O O . GLN A 1 190 ? 8.377 3.597 -14.599 1.00 96.94 190 GLN A O 1
ATOM 1452 N N . LEU A 1 191 ? 7.108 1.748 -14.719 1.00 97.75 191 LEU A N 1
ATOM 1453 C CA . LEU A 1 191 ? 8.205 0.784 -14.599 1.00 97.75 191 LEU A CA 1
ATOM 1454 C C . LEU A 1 191 ? 9.057 0.661 -15.869 1.00 97.75 191 LEU A C 1
ATOM 1456 O O . LEU A 1 191 ? 10.281 0.595 -15.785 1.00 97.75 191 LEU A O 1
ATOM 1460 N N . VAL A 1 192 ? 8.433 0.596 -17.049 1.00 97.56 192 VAL A N 1
ATOM 1461 C CA . VAL A 1 192 ? 9.134 0.328 -18.318 1.00 97.56 192 VAL A CA 1
ATOM 1462 C C . VAL A 1 192 ? 10.246 1.348 -18.595 1.00 97.56 192 VAL A C 1
ATOM 1464 O O . VAL A 1 192 ? 11.351 0.902 -18.909 1.00 97.56 192 VAL A O 1
ATOM 1467 N N . PRO A 1 193 ? 10.043 2.672 -18.418 1.00 96.06 193 PRO A N 1
ATOM 1468 C CA . PRO A 1 193 ? 11.124 3.645 -18.579 1.00 96.06 193 PRO A CA 1
ATOM 1469 C C . PRO A 1 193 ? 12.319 3.388 -17.652 1.00 96.06 193 PRO A C 1
ATOM 1471 O O . PRO A 1 193 ? 13.460 3.564 -18.066 1.00 96.06 193 PRO A O 1
ATOM 1474 N N . GLN A 1 194 ? 12.078 2.921 -16.422 1.00 96.88 194 GLN A N 1
ATOM 1475 C CA . GLN A 1 194 ? 13.152 2.577 -15.484 1.00 96.88 194 GLN A CA 1
ATOM 1476 C C . GLN A 1 194 ? 13.916 1.331 -15.943 1.00 96.88 194 GLN A C 1
ATOM 1478 O O . GLN A 1 194 ? 15.143 1.304 -15.907 1.00 96.88 194 GLN A O 1
ATOM 1483 N N . LEU A 1 195 ? 13.202 0.312 -16.432 1.00 97.25 195 LEU A N 1
ATOM 1484 C CA . LEU A 1 195 ? 13.817 -0.921 -16.925 1.00 97.25 195 LEU A CA 1
ATOM 1485 C C . LEU A 1 195 ? 14.665 -0.695 -18.177 1.00 97.25 195 LEU A C 1
ATOM 1487 O O . LEU A 1 195 ? 15.733 -1.292 -18.285 1.00 97.25 195 LEU A O 1
ATOM 1491 N N . VAL A 1 196 ? 14.228 0.157 -19.109 1.00 96.81 196 VAL A N 1
ATOM 1492 C CA . VAL A 1 196 ? 14.978 0.450 -20.347 1.00 96.81 196 VAL A CA 1
ATOM 1493 C C . VAL A 1 196 ? 16.346 1.070 -20.048 1.00 96.81 196 VAL A C 1
ATOM 1495 O O . VAL A 1 196 ? 17.298 0.812 -20.777 1.00 96.81 196 VAL A O 1
ATOM 1498 N N . ASN A 1 197 ? 16.474 1.805 -18.942 1.00 95.44 197 ASN A N 1
ATOM 1499 C CA . ASN A 1 197 ? 17.741 2.408 -18.524 1.00 95.44 197 ASN A CA 1
ATOM 1500 C C . ASN A 1 197 ? 18.711 1.416 -17.853 1.00 95.44 197 ASN A C 1
ATOM 1502 O O . ASN A 1 197 ? 19.841 1.788 -17.555 1.00 95.44 197 ASN A O 1
ATOM 1506 N N . THR A 1 198 ? 18.285 0.184 -17.544 1.00 94.88 198 THR A N 1
ATOM 1507 C CA . THR A 1 198 ? 19.083 -0.782 -16.754 1.00 94.88 198 THR A CA 1
ATOM 1508 C C . THR A 1 198 ? 19.241 -2.143 -17.436 1.00 94.88 198 THR A C 1
ATOM 1510 O O . THR A 1 198 ? 20.305 -2.758 -17.370 1.00 94.88 198 THR A O 1
ATOM 1513 N N . ALA A 1 199 ? 18.188 -2.655 -18.068 1.00 97.12 199 ALA A N 1
ATOM 1514 C CA . ALA A 1 199 ? 18.173 -3.970 -18.699 1.00 97.12 199 ALA A CA 1
ATOM 1515 C C . ALA A 1 199 ? 18.876 -3.955 -20.067 1.00 97.12 199 ALA A C 1
ATOM 1517 O O . ALA A 1 199 ? 18.880 -2.945 -20.762 1.00 97.12 199 ALA A O 1
ATOM 1518 N N . ALA A 1 200 ? 19.399 -5.104 -20.512 1.00 97.62 200 ALA A N 1
ATOM 1519 C CA . ALA A 1 200 ? 19.956 -5.230 -21.866 1.00 97.62 200 ALA A CA 1
ATOM 1520 C C . ALA A 1 200 ? 18.874 -5.141 -22.952 1.00 97.62 200 ALA A C 1
ATOM 1522 O O . ALA A 1 200 ? 19.131 -4.698 -24.069 1.00 97.62 200 ALA A O 1
ATOM 1523 N N . ARG A 1 201 ? 17.663 -5.621 -22.650 1.00 98.12 201 ARG A N 1
ATOM 1524 C CA . ARG A 1 201 ? 16.507 -5.525 -23.545 1.00 98.12 201 ARG A CA 1
ATOM 1525 C C . ARG A 1 201 ? 15.224 -5.573 -22.737 1.00 98.12 201 ARG A C 1
ATOM 1527 O O . ARG A 1 201 ? 15.085 -6.436 -21.874 1.00 98.12 201 ARG A O 1
ATOM 1534 N N . VAL A 1 202 ? 14.266 -4.724 -23.086 1.00 98.44 202 VAL A N 1
ATOM 1535 C CA . VAL A 1 202 ? 12.900 -4.770 -22.554 1.00 98.44 202 VAL A CA 1
ATOM 1536 C C . VAL A 1 202 ? 11.943 -5.101 -23.697 1.00 98.44 202 VAL A C 1
ATOM 1538 O O . VAL A 1 202 ? 12.022 -4.501 -24.767 1.00 98.44 202 VAL A O 1
ATOM 1541 N N . VAL A 1 203 ? 11.064 -6.080 -23.493 1.00 98.31 203 VAL A N 1
ATOM 1542 C CA . VAL A 1 203 ? 9.989 -6.443 -24.427 1.00 98.31 203 VAL A CA 1
ATOM 1543 C C . VAL A 1 203 ? 8.657 -6.235 -23.719 1.00 98.31 203 VAL A C 1
ATOM 1545 O O . VAL A 1 203 ? 8.395 -6.866 -22.699 1.00 98.31 203 VAL A O 1
ATOM 1548 N N . LEU A 1 204 ? 7.826 -5.342 -24.253 1.00 97.75 204 LEU A N 1
ATOM 1549 C CA . LEU A 1 204 ? 6.512 -5.018 -23.703 1.00 97.75 204 LEU A CA 1
ATOM 1550 C C . LEU A 1 204 ? 5.420 -5.792 -24.450 1.00 97.75 204 LEU A C 1
ATOM 1552 O O . LEU A 1 204 ? 5.217 -5.590 -25.645 1.00 97.75 204 LEU A O 1
ATOM 1556 N N . PHE A 1 205 ? 4.701 -6.657 -23.740 1.00 97.06 205 PHE A N 1
ATOM 1557 C CA . PHE A 1 205 ? 3.563 -7.410 -24.259 1.00 97.06 205 PHE A CA 1
ATOM 1558 C C . PHE A 1 205 ? 2.269 -6.647 -23.962 1.00 97.06 205 PHE A C 1
ATOM 1560 O O . PHE A 1 205 ? 1.768 -6.637 -22.832 1.00 97.06 205 PHE A O 1
ATOM 1567 N N . GLN A 1 206 ? 1.734 -5.990 -24.991 1.00 97.06 206 GLN A N 1
ATOM 1568 C CA . GLN A 1 206 ? 0.521 -5.181 -24.913 1.00 97.06 206 GLN A CA 1
ATOM 1569 C C . GLN A 1 206 ? -0.687 -5.942 -25.458 1.00 97.06 206 GLN A C 1
ATOM 1571 O O . GLN A 1 206 ? -0.691 -6.350 -26.615 1.00 97.06 206 GLN A O 1
ATOM 1576 N N . ARG A 1 207 ? -1.747 -6.049 -24.648 1.00 95.88 207 ARG A N 1
ATOM 1577 C CA . ARG A 1 207 ? -3.065 -6.504 -25.120 1.00 95.88 207 ARG A CA 1
ATOM 1578 C C . ARG A 1 207 ? -3.944 -5.337 -25.561 1.00 95.88 207 ARG A C 1
ATOM 1580 O O . ARG A 1 207 ? -4.481 -5.347 -26.660 1.00 95.88 207 ARG A O 1
ATOM 1587 N N . THR A 1 208 ? -4.071 -4.324 -24.708 1.00 96.06 208 THR A N 1
ATOM 1588 C CA . THR A 1 208 ? -4.885 -3.130 -24.964 1.00 96.06 208 THR A CA 1
ATOM 1589 C C . THR A 1 208 ? -4.056 -1.898 -24.607 1.00 96.06 208 THR A C 1
ATOM 1591 O O . THR A 1 208 ? -3.543 -1.838 -23.486 1.00 96.06 208 THR A O 1
ATOM 1594 N N . PRO A 1 209 ? -3.863 -0.939 -25.527 1.00 94.12 209 PRO A N 1
ATOM 1595 C CA . PRO A 1 209 ? -3.117 0.278 -25.227 1.00 94.12 209 PRO A CA 1
ATOM 1596 C C . PRO A 1 209 ? -3.850 1.130 -24.186 1.00 94.12 209 PRO A C 1
ATOM 1598 O O . PRO A 1 209 ? -5.076 1.235 -24.210 1.00 94.12 209 PRO A O 1
ATOM 1601 N N . ALA A 1 210 ? -3.089 1.748 -23.283 1.00 92.56 210 ALA A N 1
ATOM 1602 C CA . ALA A 1 210 ? -3.605 2.777 -22.389 1.00 92.56 210 ALA A CA 1
ATOM 1603 C C . ALA A 1 210 ? -3.494 4.157 -23.050 1.00 92.56 210 ALA A C 1
ATOM 1605 O O . ALA A 1 210 ? -2.557 4.420 -23.804 1.00 92.56 210 ALA A O 1
ATOM 1606 N N . TRP A 1 211 ? -4.418 5.057 -22.721 1.00 94.31 211 TRP A N 1
ATOM 1607 C CA . TRP A 1 211 ? -4.264 6.477 -23.023 1.00 94.31 211 TRP A CA 1
ATOM 1608 C C . TRP A 1 211 ? -3.260 7.079 -22.042 1.00 94.31 211 TRP A C 1
ATOM 1610 O O . TRP A 1 211 ? -3.493 7.073 -20.834 1.00 94.31 211 TRP A O 1
ATOM 1620 N N . VAL A 1 212 ? -2.134 7.569 -22.558 1.00 93.62 212 VAL A N 1
ATOM 1621 C CA . VAL A 1 212 ? -1.049 8.125 -21.744 1.00 93.62 212 VAL A CA 1
ATOM 1622 C C . VAL A 1 212 ? -0.949 9.619 -22.007 1.00 93.62 212 VAL A C 1
ATOM 1624 O O . VAL A 1 212 ? -0.775 10.044 -23.146 1.00 93.62 212 VAL A O 1
ATOM 1627 N N . LEU A 1 213 ? -1.053 10.410 -20.942 1.00 92.88 213 LEU A N 1
ATOM 1628 C CA . LEU A 1 213 ? -0.889 11.860 -20.985 1.00 92.88 213 LEU A CA 1
ATOM 1629 C C . LEU A 1 213 ? 0.445 12.264 -20.343 1.00 92.88 213 LEU A C 1
ATOM 1631 O O . LEU A 1 213 ? 0.911 11.579 -19.427 1.00 92.88 213 LEU A O 1
ATOM 1635 N N . PRO A 1 214 ? 1.052 13.385 -20.774 1.00 91.81 214 PRO A N 1
ATOM 1636 C CA . PRO A 1 214 ? 2.230 13.927 -20.115 1.00 91.81 214 PRO A CA 1
ATOM 1637 C C . PRO A 1 214 ? 1.964 14.218 -18.634 1.00 91.81 214 PRO A C 1
ATOM 1639 O O . PRO A 1 214 ? 1.057 14.973 -18.277 1.00 91.81 214 PRO A O 1
ATOM 1642 N N . LYS A 1 215 ? 2.801 13.647 -17.768 1.00 91.38 215 LYS A N 1
ATOM 1643 C CA . LYS A 1 215 ? 2.828 13.946 -16.337 1.00 91.38 215 LYS A CA 1
ATOM 1644 C C . LYS A 1 215 ? 3.922 14.982 -16.085 1.00 91.38 215 LYS A C 1
ATOM 1646 O O . LYS A 1 215 ? 5.104 14.653 -16.130 1.00 91.38 215 LYS A O 1
ATOM 1651 N N . HIS A 1 216 ? 3.521 16.230 -15.841 1.00 92.25 216 HIS A N 1
ATOM 1652 C CA . HIS A 1 216 ? 4.416 17.378 -15.635 1.00 92.25 216 HIS A CA 1
ATOM 1653 C C . HIS A 1 216 ? 5.065 17.351 -14.242 1.00 92.25 216 HIS A C 1
ATOM 1655 O O . HIS A 1 216 ? 4.839 18.228 -13.410 1.00 92.25 216 HIS A O 1
ATOM 1661 N N . ASP A 1 217 ? 5.821 16.294 -13.962 1.00 93.94 217 ASP A N 1
ATOM 1662 C CA . ASP A 1 217 ? 6.483 16.102 -12.681 1.00 93.94 217 ASP A CA 1
ATOM 1663 C C . ASP A 1 217 ? 7.760 16.945 -12.567 1.00 93.94 217 ASP A C 1
ATOM 1665 O O . ASP A 1 217 ? 8.625 16.923 -13.442 1.00 93.94 217 ASP A O 1
ATOM 1669 N N . ARG A 1 218 ? 7.880 17.682 -11.462 1.00 94.56 218 ARG A N 1
ATOM 1670 C CA . ARG A 1 218 ? 8.984 18.607 -11.181 1.00 94.56 218 ARG A CA 1
ATOM 1671 C C . ARG A 1 218 ? 9.259 18.688 -9.676 1.00 94.56 218 ARG A C 1
ATOM 1673 O O . ARG A 1 218 ? 8.319 18.466 -8.903 1.00 94.56 218 ARG A O 1
ATOM 1680 N N . PRO A 1 219 ? 10.500 19.020 -9.270 1.00 94.69 219 PRO A N 1
ATOM 1681 C CA . PRO A 1 219 ? 10.797 19.413 -7.894 1.00 94.69 219 PRO A CA 1
ATOM 1682 C C . PRO A 1 219 ? 9.892 20.561 -7.420 1.00 94.69 219 PRO A C 1
ATOM 1684 O O . PRO A 1 219 ? 9.478 21.383 -8.246 1.00 94.69 219 PRO A O 1
ATOM 1687 N N . ILE A 1 220 ? 9.574 20.576 -6.123 1.00 89.56 220 ILE A N 1
ATOM 1688 C CA . ILE A 1 220 ? 8.866 21.672 -5.434 1.00 89.56 220 ILE A CA 1
ATOM 1689 C C . ILE A 1 220 ? 9.883 22.564 -4.727 1.00 89.56 220 ILE A C 1
ATOM 1691 O O . ILE A 1 220 ? 10.845 22.005 -4.154 1.00 89.56 220 ILE A O 1
#

Foldseek 3Di:
DPDAAEFAEEEEAQAPVRLVVLLVCLVVVNDRYAYEEQAPAHHQLLVQQPFFQAWDPQFQQVPAPPVQRDPDAFKRIHHSVVSRVRSRVSCVVSVVVVRYDYNKAWDDWDADPVVQWIWTWIAHNVRHIHIHIHNYYHYPNDPPRDDDDDPDPCPVVPPADDDDSSHDDPPRALAQAAEEDEEADPSCVRRVVVSVVGHPHYHYHYDDHDDDDDDPMDTD

Sequence (220 aa):
MIPPKHHDVIVIGAGFAGLGMAIRLKLARRHDFVIIEQNSGVGGTWHANRYPGAACDI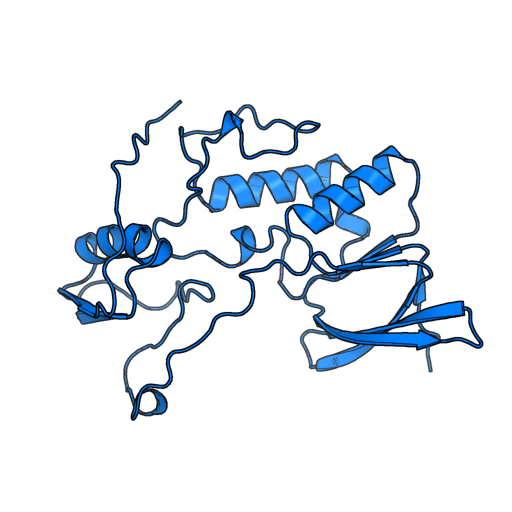PSLLYSFSFAPQPHWTRTFPAQHEIESYLNDCAASFGVTPHLRLRTRVTGLEWSDSAQHWIVRAQDRAGEPLQWTARVVVGATGGLSRPAMPDLPGLADFAGAVMHTARWQAEVPLASKRIGVVGTGASAVQLVPQLVNTAARVVLFQRTPAWVLPKHDRPI

pLDDT: mean 95.73, std 5.49, range [51.72, 98.88]